Protein AF-X0WXV2-F1 (afdb_monomer)

InterPro domains:
  IPR000994 Peptidase M24 [PF00557] (10-212)
  IPR001131 Peptidase M24B, X-Pro dipeptidase/aminopeptidase P, conserved site [PS00491] (159-171)
  IPR001714 Peptidase M24, methionine aminopeptidase [PR00599] (82-98)
  IPR001714 Peptidase M24, methionine amin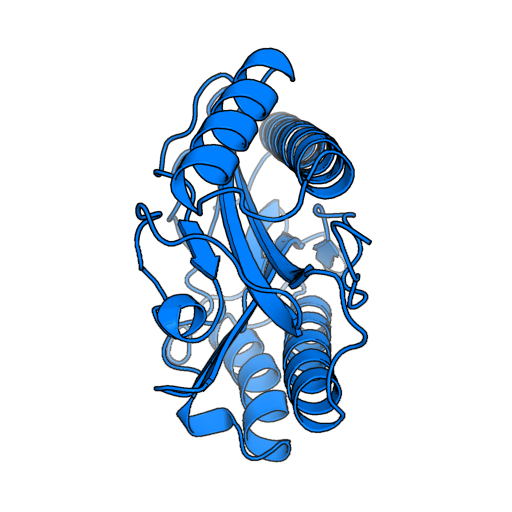opeptidase [PR00599] (181-193)
  IPR036005 Creatinase/aminopeptidase-like [G3DSA:3.90.230.10] (1-229)
  IPR036005 Creatinase/aminopeptidase-like [SSF55920] (1-229)
  IPR050659 Peptidase M24B family [PTHR46112] (1-226)

Organism: NCBI:txid412755

Structure (mmCIF, N/CA/C/O backbone):
data_AF-X0WXV2-F1
#
_entry.id   AF-X0WXV2-F1
#
loop_
_atom_site.group_PDB
_atom_site.id
_atom_site.type_symbol
_atom_site.label_atom_id
_atom_site.label_alt_id
_atom_site.label_comp_id
_atom_site.label_asym_id
_atom_site.label_entity_id
_atom_site.label_seq_id
_atom_site.pdbx_PDB_ins_code
_atom_site.Cartn_x
_atom_site.Cartn_y
_atom_site.Cartn_z
_atom_site.occupancy
_atom_site.B_iso_or_equiv
_atom_site.auth_seq_id
_atom_site.auth_comp_id
_atom_site.auth_asym_id
_atom_site.auth_atom_id
_atom_site.pdbx_PDB_model_num
ATOM 1 N N . MET A 1 1 ? 12.188 6.058 -14.427 1.00 89.88 1 MET A N 1
ATOM 2 C CA . MET A 1 1 ? 11.635 4.755 -14.875 1.00 89.88 1 MET A CA 1
ATOM 3 C C . MET A 1 1 ? 12.539 3.568 -14.561 1.00 89.88 1 MET A C 1
ATOM 5 O O . MET A 1 1 ? 12.171 2.862 -13.636 1.00 89.88 1 MET A O 1
ATOM 9 N N . ARG A 1 2 ? 13.668 3.327 -15.260 1.00 97.25 2 ARG A N 1
ATOM 10 C CA . ARG A 1 2 ? 14.601 2.212 -14.958 1.00 97.25 2 ARG A CA 1
ATOM 11 C C . ARG A 1 2 ? 15.683 2.664 -13.980 1.00 97.25 2 ARG A C 1
ATOM 13 O O . ARG A 1 2 ? 16.448 3.556 -14.334 1.00 97.25 2 ARG A O 1
ATOM 20 N N . LYS A 1 3 ? 15.700 2.073 -12.789 1.00 98.12 3 LYS A N 1
ATOM 21 C CA . LYS A 1 3 ? 16.563 2.441 -11.669 1.00 98.12 3 LYS A CA 1
ATOM 22 C C . LYS A 1 3 ? 17.864 1.647 -11.719 1.00 98.12 3 LYS A C 1
ATOM 24 O O . LYS A 1 3 ? 17.851 0.443 -11.978 1.00 98.12 3 LYS A O 1
ATOM 29 N N . ASP A 1 4 ? 18.979 2.315 -11.461 1.00 98.38 4 ASP A N 1
ATOM 30 C CA . ASP A 1 4 ? 20.270 1.677 -11.248 1.00 98.38 4 ASP A CA 1
ATOM 31 C C . ASP A 1 4 ? 20.400 1.084 -9.832 1.00 98.38 4 ASP A C 1
ATOM 33 O O . ASP A 1 4 ? 19.524 1.214 -8.974 1.00 98.38 4 ASP A O 1
ATOM 37 N N . ALA A 1 5 ? 21.514 0.395 -9.570 1.00 98.31 5 ALA A N 1
ATOM 38 C CA . ALA A 1 5 ? 21.732 -0.288 -8.296 1.00 98.31 5 ALA A CA 1
ATOM 39 C C . ALA A 1 5 ? 21.761 0.657 -7.076 1.00 98.31 5 ALA A C 1
ATOM 41 O O . ALA A 1 5 ? 21.376 0.250 -5.980 1.00 98.31 5 ALA A O 1
ATOM 42 N N . SER A 1 6 ? 22.220 1.900 -7.244 1.00 98.44 6 SER A N 1
ATOM 43 C CA . SER A 1 6 ? 22.281 2.900 -6.173 1.00 98.44 6 SER A CA 1
ATOM 44 C C . SER A 1 6 ? 20.910 3.515 -5.879 1.00 98.44 6 SER A C 1
ATOM 46 O O . SER A 1 6 ? 20.563 3.729 -4.712 1.00 98.44 6 SER A O 1
ATOM 48 N N . GLU A 1 7 ? 20.100 3.713 -6.920 1.00 98.69 7 GLU A N 1
ATOM 49 C CA . GLU A 1 7 ? 18.702 4.133 -6.812 1.00 98.69 7 GLU A CA 1
ATOM 50 C C . GLU A 1 7 ? 17.879 3.050 -6.098 1.00 98.69 7 GLU A C 1
ATOM 52 O O . GLU A 1 7 ? 17.215 3.326 -5.098 1.00 98.69 7 GLU A O 1
ATOM 57 N N . ILE A 1 8 ? 18.010 1.786 -6.525 1.00 98.75 8 ILE A N 1
ATOM 58 C CA . ILE A 1 8 ? 17.345 0.630 -5.897 1.00 98.75 8 ILE A CA 1
ATOM 59 C C . ILE A 1 8 ? 17.756 0.482 -4.427 1.00 98.75 8 ILE A C 1
ATOM 61 O O . ILE A 1 8 ? 16.910 0.210 -3.576 1.00 98.75 8 ILE A O 1
ATOM 65 N N . ALA A 1 9 ? 19.036 0.676 -4.094 1.00 98.75 9 ALA A N 1
ATOM 66 C CA . ALA A 1 9 ? 19.490 0.634 -2.704 1.00 98.75 9 ALA A CA 1
ATOM 67 C C . ALA A 1 9 ? 18.827 1.722 -1.839 1.00 98.75 9 ALA A C 1
ATOM 69 O O . ALA A 1 9 ? 18.500 1.472 -0.679 1.00 98.75 9 ALA A O 1
ATOM 70 N N . SER A 1 10 ? 18.595 2.910 -2.401 1.00 98.75 10 SER A N 1
ATOM 71 C CA . SER A 1 10 ? 17.914 4.004 -1.701 1.00 98.75 10 SER A CA 1
ATOM 72 C C . SER A 1 10 ? 16.423 3.717 -1.506 1.00 98.75 10 SER A C 1
ATOM 74 O O . SER A 1 10 ? 15.917 3.907 -0.403 1.00 98.75 10 SER A O 1
ATOM 76 N N . LEU A 1 11 ? 15.752 3.162 -2.522 1.00 98.75 11 LEU A N 1
ATOM 77 C CA . LEU A 1 11 ? 14.357 2.707 -2.440 1.00 98.75 11 LEU A CA 1
ATOM 78 C C . LEU A 1 11 ? 14.164 1.625 -1.369 1.00 98.75 11 LEU A C 1
ATOM 80 O O . LEU A 1 11 ? 13.286 1.742 -0.520 1.00 98.75 11 LEU A O 1
ATOM 84 N N . ARG A 1 12 ? 15.036 0.608 -1.332 1.00 98.81 12 ARG A N 1
ATOM 85 C CA . ARG A 1 12 ? 15.010 -0.423 -0.277 1.00 98.81 12 ARG A CA 1
ATOM 86 C C . ARG A 1 12 ? 15.175 0.176 1.108 1.00 98.81 12 ARG A C 1
ATOM 88 O O . ARG A 1 12 ? 14.456 -0.194 2.028 1.00 98.81 12 ARG A O 1
ATOM 95 N N . ARG A 1 13 ? 16.103 1.123 1.253 1.00 98.81 13 ARG A N 1
ATOM 96 C CA . ARG A 1 13 ? 16.311 1.795 2.533 1.00 98.81 13 ARG A CA 1
ATOM 97 C C . ARG A 1 13 ? 15.094 2.632 2.937 1.00 98.81 13 ARG A C 1
ATOM 99 O O . ARG A 1 13 ? 14.780 2.666 4.122 1.00 98.81 13 ARG A O 1
ATOM 106 N N . ALA A 1 14 ? 14.409 3.276 1.989 1.00 98.81 14 ALA A N 1
ATOM 107 C CA . ALA A 1 14 ? 13.154 3.979 2.255 1.00 98.81 14 ALA A CA 1
ATOM 108 C C . ALA A 1 14 ? 12.066 3.012 2.751 1.00 98.81 14 ALA A C 1
ATOM 110 O O . ALA A 1 14 ? 11.478 3.267 3.800 1.00 98.81 14 ALA A O 1
ATOM 111 N N . VAL A 1 15 ? 11.898 1.861 2.090 1.00 98.88 15 VAL A N 1
ATOM 112 C CA . VAL A 1 15 ? 10.978 0.797 2.529 1.00 98.88 15 VAL A CA 1
ATOM 113 C C . VAL A 1 15 ? 11.312 0.325 3.946 1.00 98.88 15 VAL A C 1
ATOM 115 O O . VAL A 1 15 ? 10.436 0.310 4.802 1.00 98.88 15 VAL A O 1
ATOM 118 N N . GLU A 1 16 ? 12.574 0.014 4.251 1.00 98.88 16 GLU A N 1
ATOM 119 C CA . GLU A 1 16 ? 12.980 -0.417 5.600 1.00 98.88 16 GLU A CA 1
ATOM 120 C C . GLU A 1 16 ? 12.618 0.607 6.689 1.00 98.88 16 GLU A C 1
ATOM 122 O O . GLU A 1 16 ? 12.179 0.234 7.778 1.00 98.88 16 GLU A O 1
ATOM 127 N N . VAL A 1 17 ? 12.822 1.903 6.416 1.00 98.81 17 VAL A N 1
ATOM 128 C CA . VAL A 1 17 ? 12.448 2.987 7.340 1.00 98.81 17 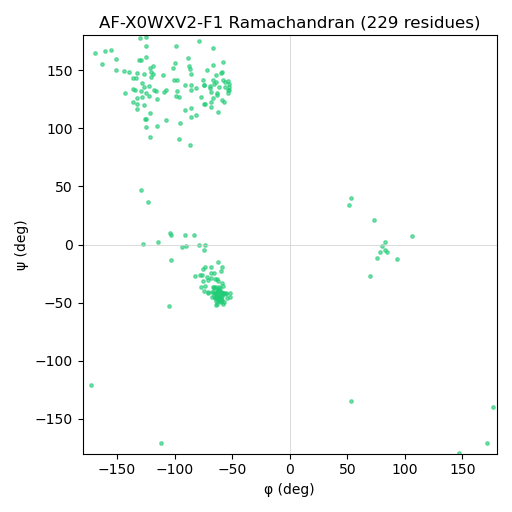VAL A CA 1
ATOM 129 C C . VAL A 1 17 ? 10.934 3.040 7.512 1.00 98.81 17 VAL A C 1
ATOM 131 O O . VAL A 1 17 ? 10.450 3.141 8.641 1.00 98.81 17 VAL A O 1
ATOM 134 N N . ALA A 1 18 ? 10.195 2.960 6.407 1.00 98.81 18 ALA A N 1
ATOM 135 C CA . ALA A 1 18 ? 8.744 3.004 6.407 1.00 98.81 18 ALA A CA 1
ATOM 136 C C . ALA A 1 18 ? 8.135 1.844 7.210 1.00 98.81 18 ALA A C 1
ATOM 138 O O . ALA A 1 18 ? 7.272 2.059 8.061 1.00 98.81 18 ALA A O 1
ATOM 139 N N . GLU A 1 19 ? 8.636 0.627 7.012 1.00 98.88 19 GLU A N 1
ATOM 140 C CA . GLU A 1 19 ? 8.161 -0.572 7.706 1.00 98.88 19 GLU A CA 1
ATOM 141 C C . GLU A 1 19 ? 8.487 -0.558 9.198 1.00 98.88 19 GLU A C 1
ATOM 143 O O . GLU A 1 19 ? 7.636 -0.916 10.013 1.00 98.88 19 GLU A O 1
ATOM 148 N N . ALA A 1 20 ? 9.690 -0.108 9.568 1.00 98.81 20 ALA A N 1
ATOM 149 C CA . ALA A 1 20 ? 10.076 0.026 10.969 1.00 98.81 20 ALA A CA 1
ATOM 150 C C . ALA A 1 20 ? 9.196 1.051 11.703 1.00 98.81 20 ALA A C 1
ATOM 152 O O . ALA A 1 20 ? 8.719 0.774 12.804 1.00 98.81 20 ALA A O 1
ATOM 153 N N . ALA A 1 21 ? 8.938 2.204 11.077 1.00 98.75 21 ALA A N 1
ATOM 154 C CA . ALA A 1 21 ? 8.071 3.233 11.641 1.00 98.75 21 ALA A CA 1
ATOM 155 C C . ALA A 1 21 ? 6.617 2.755 11.763 1.00 98.75 21 ALA A C 1
ATOM 157 O O . ALA A 1 21 ? 5.974 2.997 12.785 1.00 98.75 21 ALA A O 1
ATOM 158 N N . LEU A 1 22 ? 6.104 2.042 10.755 1.00 98.81 22 LEU A N 1
ATOM 159 C CA . LEU A 1 22 ? 4.769 1.458 10.815 1.00 98.81 22 LEU A CA 1
ATOM 160 C C . LEU A 1 22 ? 4.655 0.452 11.961 1.00 98.81 22 LEU A C 1
ATOM 162 O O . LEU A 1 22 ? 3.704 0.543 12.733 1.00 98.81 22 LEU A O 1
ATOM 166 N N . GLU A 1 23 ? 5.615 -0.470 12.100 1.00 98.62 23 GLU A N 1
ATOM 167 C CA . GLU A 1 23 ? 5.609 -1.477 13.169 1.00 98.62 23 GLU A CA 1
ATOM 168 C C . GLU A 1 23 ? 5.643 -0.840 14.563 1.00 98.62 23 GLU A C 1
ATOM 170 O O . GLU A 1 23 ? 4.892 -1.266 15.445 1.00 98.62 23 GLU A O 1
ATOM 175 N N . GLU A 1 24 ? 6.481 0.185 14.757 1.00 98.19 24 GLU A N 1
ATOM 176 C CA . GLU A 1 24 ? 6.559 0.948 16.006 1.00 98.19 24 GLU A CA 1
ATOM 177 C C . GLU A 1 24 ? 5.201 1.567 16.353 1.00 98.19 24 GLU A C 1
ATOM 179 O O . GLU A 1 24 ? 4.684 1.359 17.454 1.00 98.19 24 GLU A O 1
ATOM 184 N N . VAL A 1 25 ? 4.595 2.276 15.396 1.00 97.94 25 VAL A N 1
ATOM 185 C CA . VAL A 1 25 ? 3.320 2.968 15.602 1.00 97.94 25 VAL A CA 1
ATOM 186 C C . VAL A 1 25 ? 2.205 1.978 15.899 1.00 97.94 25 VAL A C 1
ATOM 188 O O . VAL A 1 25 ? 1.522 2.134 16.907 1.00 97.94 25 VAL A O 1
ATOM 191 N N . VAL A 1 26 ? 2.022 0.942 15.072 1.00 97.31 26 VAL A N 1
ATOM 192 C CA . VAL A 1 26 ? 0.895 0.008 15.235 1.00 97.31 26 VAL A CA 1
ATOM 193 C C . VAL A 1 26 ? 1.017 -0.856 16.488 1.00 97.31 26 VAL A C 1
ATOM 195 O O . VAL A 1 26 ? -0.001 -1.230 17.071 1.00 97.31 26 VAL A O 1
ATOM 198 N N . SER A 1 27 ? 2.244 -1.138 16.936 1.00 96.25 27 SER A N 1
ATOM 199 C CA . SER A 1 27 ? 2.501 -1.835 18.203 1.00 96.25 27 SER A CA 1
ATOM 200 C C . SER A 1 27 ? 2.305 -0.942 19.428 1.00 96.25 27 SER A C 1
ATOM 202 O O . SER A 1 27 ? 2.012 -1.450 20.508 1.00 96.25 27 SER A O 1
ATOM 204 N N . GLY A 1 28 ? 2.460 0.376 19.273 1.00 93.94 28 GLY A N 1
ATOM 205 C CA . GLY A 1 28 ? 2.263 1.373 20.325 1.00 93.94 28 GLY A CA 1
ATOM 206 C C . GLY A 1 28 ? 0.840 1.934 20.425 1.00 93.94 28 GLY A C 1
ATOM 207 O O . GLY A 1 28 ? 0.584 2.771 21.294 1.00 93.94 28 GLY A O 1
ATOM 208 N N . LEU A 1 29 ? -0.087 1.510 19.556 1.00 94.12 29 LEU A N 1
ATOM 209 C CA . LEU A 1 29 ? -1.458 2.021 19.561 1.00 94.12 29 LEU A CA 1
ATOM 210 C C . LEU A 1 29 ? -2.167 1.713 20.878 1.00 94.12 29 LEU A C 1
ATOM 212 O O . LEU A 1 29 ? -2.151 0.592 21.382 1.00 94.12 29 LEU A O 1
ATOM 216 N N . THR A 1 30 ? -2.856 2.725 21.394 1.00 88.00 30 THR A N 1
ATOM 217 C CA . THR A 1 30 ? -3.690 2.622 22.593 1.00 88.00 30 THR A CA 1
ATOM 218 C C . THR A 1 30 ? -5.130 3.010 22.261 1.00 88.00 30 THR A C 1
ATOM 220 O O . THR A 1 30 ? -5.351 3.809 21.346 1.00 88.00 30 THR A O 1
ATOM 223 N N . PRO A 1 31 ? -6.134 2.472 22.973 1.00 84.50 31 PRO A N 1
ATOM 224 C CA . PRO A 1 31 ? -7.525 2.842 22.742 1.00 84.50 31 PRO A CA 1
ATOM 225 C C . PRO A 1 31 ? -7.770 4.351 22.864 1.00 84.50 31 PRO A C 1
ATOM 227 O O . PRO A 1 31 ? -7.250 5.020 23.759 1.00 84.50 31 PRO A O 1
ATOM 230 N N . GLY A 1 32 ? -8.608 4.890 21.977 1.00 83.62 32 GLY A N 1
ATOM 231 C CA . GLY A 1 32 ? -9.032 6.289 22.012 1.00 83.62 32 GLY A CA 1
ATOM 232 C C . GLY A 1 32 ? -8.069 7.293 21.374 1.00 83.62 32 GLY A C 1
ATOM 233 O O . GLY A 1 32 ? -8.389 8.485 21.392 1.00 83.62 32 GLY A O 1
ATOM 234 N N . VAL A 1 33 ? -6.945 6.858 20.789 1.00 94.06 33 VAL A N 1
ATOM 235 C CA . VAL A 1 33 ? -6.108 7.718 19.930 1.00 94.06 33 VAL A CA 1
ATOM 236 C C . VAL A 1 33 ? -6.907 8.253 18.741 1.00 94.06 33 VAL A C 1
ATOM 238 O O . VAL A 1 33 ? -7.846 7.614 18.256 1.00 94.06 33 VAL A O 1
ATOM 241 N N . THR A 1 34 ? -6.559 9.454 18.287 1.00 97.69 34 THR A N 1
ATOM 242 C CA . THR A 1 34 ? -7.147 10.037 17.078 1.00 97.69 34 THR A CA 1
ATOM 243 C C . THR A 1 34 ? -6.367 9.643 15.826 1.00 97.69 34 THR A C 1
ATOM 245 O O . THR A 1 34 ? -5.187 9.297 15.897 1.00 97.69 34 THR A O 1
ATOM 248 N N . GLU A 1 35 ? -6.999 9.754 14.656 1.00 98.31 35 GLU A N 1
ATOM 249 C CA . GLU A 1 35 ? -6.307 9.640 13.360 1.00 98.31 35 GLU A CA 1
ATOM 250 C C . GLU A 1 35 ? -5.080 10.573 13.291 1.00 98.31 35 GLU A C 1
ATOM 252 O O . GLU A 1 35 ? -4.005 10.173 12.841 1.00 98.31 35 GLU A O 1
ATOM 257 N N . ARG A 1 36 ? -5.215 11.809 13.793 1.00 98.31 36 ARG A N 1
ATOM 258 C CA . ARG A 1 36 ? -4.136 12.805 13.852 1.00 98.31 36 ARG A CA 1
ATOM 259 C C . ARG A 1 36 ? -2.998 12.419 14.793 1.00 98.31 36 ARG A C 1
ATOM 261 O O . ARG A 1 36 ? -1.842 12.696 14.465 1.00 98.31 36 ARG A O 1
ATOM 268 N N . ASP A 1 37 ? -3.293 11.787 15.927 1.00 97.88 37 ASP A N 1
ATOM 269 C CA . ASP A 1 37 ? -2.254 11.303 16.843 1.00 97.88 37 ASP A CA 1
ATOM 270 C C . ASP A 1 37 ? -1.372 10.262 16.147 1.00 97.88 37 ASP A C 1
ATOM 272 O O . ASP A 1 37 ? -0.149 10.385 16.170 1.00 97.88 37 ASP A O 1
ATOM 276 N N . ILE A 1 38 ? -1.982 9.292 15.459 1.00 98.19 38 ILE A N 1
ATOM 277 C CA . ILE A 1 38 ? -1.260 8.260 14.698 1.00 98.19 38 ILE A CA 1
ATOM 278 C C . ILE A 1 38 ? -0.457 8.891 13.562 1.00 98.19 38 ILE A C 1
ATOM 280 O O . ILE A 1 38 ? 0.722 8.586 13.409 1.00 98.19 38 ILE A O 1
ATOM 284 N N . CYS A 1 39 ? -1.057 9.810 12.800 1.00 98.38 39 CYS A N 1
ATOM 285 C CA . CYS A 1 39 ? -0.361 10.539 11.738 1.00 98.38 39 CYS A CA 1
ATOM 286 C C . CYS A 1 39 ? 0.892 11.259 12.273 1.00 98.38 39 CYS A C 1
ATOM 288 O O . CYS A 1 39 ? 1.955 11.234 11.648 1.00 98.38 39 CYS A O 1
ATOM 290 N N . SER A 1 40 ? 0.786 11.879 13.452 1.00 98.06 40 SER A N 1
ATOM 291 C CA . SER A 1 40 ? 1.891 12.608 14.089 1.00 98.06 40 SER A CA 1
ATOM 292 C C . SER A 1 40 ? 2.979 11.667 14.613 1.00 98.06 40 SER A C 1
ATOM 294 O O . SER A 1 40 ? 4.170 11.947 14.453 1.00 98.06 40 SER A O 1
ATOM 296 N N . GLN A 1 41 ? 2.582 10.540 15.211 1.00 98.19 41 GLN A N 1
ATOM 297 C CA . GLN A 1 41 ? 3.502 9.499 15.670 1.00 98.19 41 GLN A CA 1
ATOM 298 C C . GLN A 1 41 ? 4.256 8.878 14.494 1.00 98.19 41 GLN A C 1
ATOM 300 O O . GLN A 1 41 ? 5.479 8.811 14.537 1.00 98.19 41 GLN A O 1
ATOM 305 N N . LEU A 1 42 ? 3.555 8.533 13.412 1.00 98.69 42 LEU A N 1
ATOM 306 C CA . LEU A 1 42 ? 4.151 7.969 12.204 1.00 98.69 42 LEU A CA 1
ATOM 307 C C . LEU A 1 42 ? 5.128 8.937 11.551 1.00 98.69 42 LEU A C 1
ATOM 309 O O . LEU A 1 42 ? 6.270 8.571 11.304 1.00 98.69 42 LEU A O 1
ATOM 313 N N . THR A 1 43 ? 4.735 10.198 11.367 1.00 98.62 43 THR A N 1
ATOM 314 C CA . THR A 1 43 ? 5.642 11.233 10.846 1.00 98.62 43 THR A CA 1
ATOM 315 C C . THR A 1 43 ? 6.914 11.339 11.693 1.00 98.62 43 THR A C 1
ATOM 317 O O . THR A 1 43 ? 8.017 11.423 11.156 1.00 98.62 43 THR A O 1
ATOM 320 N N . SER A 1 44 ? 6.778 11.299 13.021 1.00 98.38 44 SER A N 1
ATOM 321 C CA . SER A 1 44 ? 7.925 11.375 13.932 1.00 98.38 44 SER A CA 1
ATOM 322 C C . SER A 1 44 ? 8.814 10.134 13.835 1.00 98.38 44 SER A C 1
ATOM 324 O O . SER A 1 44 ? 10.032 10.272 13.731 1.00 98.38 44 SER A O 1
ATOM 326 N N . ALA A 1 45 ? 8.220 8.939 13.818 1.00 98.62 45 ALA A N 1
ATOM 327 C CA . ALA A 1 45 ? 8.933 7.671 13.704 1.00 98.62 45 ALA A CA 1
ATOM 328 C C . ALA A 1 45 ? 9.704 7.568 12.378 1.00 98.62 45 ALA A C 1
ATOM 330 O O . ALA A 1 45 ? 10.865 7.168 12.378 1.00 98.62 45 ALA A O 1
ATOM 331 N N . LEU A 1 46 ? 9.123 8.025 11.262 1.00 98.75 46 LEU A N 1
ATOM 332 C CA . LEU A 1 46 ? 9.802 8.064 9.961 1.00 98.75 46 LEU A CA 1
ATOM 333 C C . LEU A 1 46 ? 11.053 8.947 10.000 1.00 98.75 46 LEU A C 1
ATOM 335 O O . LEU A 1 46 ? 12.132 8.519 9.588 1.00 98.75 46 LEU A O 1
ATOM 339 N N . LEU A 1 47 ? 10.931 10.167 10.533 1.00 98.56 47 LEU A N 1
ATOM 340 C CA . LEU A 1 47 ? 12.049 11.111 10.615 1.00 98.56 47 LEU A CA 1
ATOM 341 C C . LEU A 1 47 ? 13.149 10.622 11.568 1.00 98.56 47 LEU A C 1
ATOM 343 O O . LEU A 1 47 ? 14.337 10.736 11.264 1.00 98.56 47 LEU A O 1
ATOM 347 N N . LEU A 1 48 ? 12.772 10.046 12.712 1.00 98.19 48 LEU A N 1
ATOM 348 C CA . LEU A 1 48 ? 13.721 9.485 13.677 1.00 98.19 48 LEU A CA 1
ATOM 349 C C . LEU A 1 48 ? 14.375 8.187 13.172 1.00 98.19 48 LEU A C 1
ATOM 351 O O . LEU A 1 48 ? 15.535 7.928 13.492 1.00 98.19 48 LEU A O 1
ATOM 355 N N . GLY A 1 49 ? 13.667 7.402 12.355 1.00 97.50 49 GLY A N 1
ATOM 356 C CA . GLY A 1 49 ? 14.134 6.145 11.760 1.00 97.50 49 GLY A CA 1
ATOM 357 C C . GLY A 1 49 ? 15.130 6.310 10.606 1.00 97.50 49 GLY A C 1
ATOM 358 O O . GLY A 1 49 ? 15.687 5.322 10.121 1.00 97.50 49 GLY A O 1
ATOM 359 N N . GLY A 1 50 ? 15.397 7.550 10.184 1.00 97.25 50 GLY A N 1
ATOM 360 C CA . GLY A 1 50 ? 16.340 7.880 9.112 1.00 97.25 50 GLY A CA 1
ATOM 361 C C . GLY A 1 50 ? 15.691 8.317 7.799 1.00 97.25 50 GLY A C 1
ATOM 362 O O . GLY A 1 50 ? 16.408 8.510 6.817 1.00 97.25 50 GLY A O 1
ATOM 363 N N . GLY A 1 51 ? 14.369 8.499 7.776 1.00 97.56 51 GLY A N 1
ATOM 364 C CA . GLY A 1 51 ? 13.666 9.174 6.692 1.00 97.56 51 GLY A CA 1
ATOM 365 C C . GLY A 1 51 ? 14.028 10.657 6.674 1.00 97.56 51 GLY A C 1
ATOM 366 O O . GLY A 1 51 ? 14.019 11.337 7.697 1.00 97.56 51 GLY A 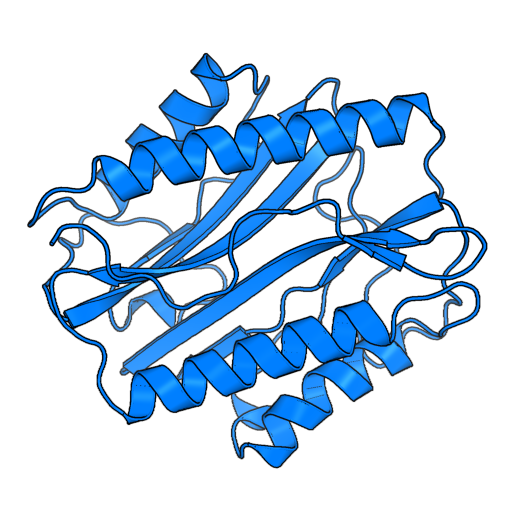O 1
ATOM 367 N N . GLN A 1 52 ? 14.377 11.178 5.505 1.00 97.88 52 GLN A N 1
ATOM 368 C CA . GLN A 1 52 ? 14.803 12.568 5.333 1.00 97.88 52 GLN A CA 1
ATOM 369 C C . GLN A 1 52 ? 13.618 13.531 5.224 1.00 97.88 52 GLN A C 1
ATOM 371 O O . GLN A 1 52 ? 13.748 14.713 5.543 1.00 97.88 52 GLN A O 1
ATOM 376 N N . SER A 1 53 ? 12.472 13.039 4.751 1.00 96.75 53 SER A N 1
ATOM 377 C CA . SER A 1 53 ? 11.230 13.801 4.640 1.00 96.75 53 SER A CA 1
ATOM 378 C C . SER A 1 53 ? 10.013 12.881 4.519 1.00 96.75 53 SER A C 1
ATOM 380 O O . SER A 1 53 ? 10.141 11.684 4.256 1.00 96.75 53 SER A O 1
ATOM 382 N N . VAL A 1 54 ? 8.834 13.479 4.694 1.00 97.12 54 VAL A N 1
ATOM 383 C CA . VAL A 1 54 ? 7.514 12.875 4.479 1.00 97.12 54 VAL A CA 1
ATOM 384 C C . VAL A 1 54 ? 6.811 13.752 3.431 1.00 97.12 54 VAL A C 1
ATOM 386 O O . VAL A 1 54 ? 6.298 14.816 3.782 1.00 97.12 54 VAL A O 1
ATOM 389 N N . PRO A 1 55 ? 6.914 13.421 2.128 1.00 94.38 55 PRO A N 1
ATOM 390 C CA . PRO A 1 55 ? 6.540 14.330 1.037 1.00 94.38 55 PRO A CA 1
ATOM 391 C C . PRO A 1 55 ? 5.023 14.487 0.872 1.00 94.38 55 PRO A C 1
ATOM 393 O O . PRO A 1 55 ? 4.569 15.473 0.291 1.00 94.38 55 PRO A O 1
ATOM 396 N N . ILE A 1 56 ? 4.248 13.541 1.401 1.00 93.62 56 ILE A N 1
ATOM 397 C CA . ILE A 1 56 ? 2.787 13.556 1.428 1.00 93.62 56 ILE A CA 1
ATOM 398 C C . ILE A 1 56 ? 2.352 13.352 2.877 1.00 93.62 56 ILE A C 1
ATOM 400 O O . ILE A 1 56 ? 2.912 12.516 3.579 1.00 93.62 56 ILE A O 1
ATOM 404 N N . GLU A 1 57 ? 1.374 14.137 3.334 1.00 95.31 57 GLU A N 1
ATOM 405 C CA . GLU A 1 57 ? 0.771 13.964 4.660 1.00 95.31 57 GLU A CA 1
ATOM 406 C C . GLU A 1 57 ? 0.210 12.536 4.786 1.00 95.31 57 GLU A C 1
ATOM 408 O O . GLU A 1 57 ? -0.634 12.177 3.961 1.00 95.31 57 GLU A O 1
ATOM 413 N N . PRO A 1 58 ? 0.635 11.738 5.787 1.00 98.31 58 PRO A N 1
ATOM 414 C CA . PRO A 1 58 ? 0.132 10.384 5.960 1.00 98.31 58 PRO A CA 1
ATOM 415 C C . PRO A 1 58 ? -1.394 10.339 6.028 1.00 98.31 58 PRO A C 1
ATOM 417 O O . PRO A 1 58 ? -2.040 11.055 6.802 1.00 98.31 58 PRO A O 1
ATOM 420 N N . ILE A 1 59 ? -1.978 9.454 5.234 1.00 98.62 59 ILE A N 1
ATOM 421 C CA . ILE A 1 59 ? -3.397 9.158 5.275 1.00 98.62 59 ILE A CA 1
ATOM 422 C C . ILE A 1 59 ? -3.610 8.178 6.421 1.00 98.62 59 ILE A C 1
ATOM 424 O O . ILE A 1 59 ? -3.210 7.021 6.358 1.00 98.62 59 ILE A O 1
ATOM 428 N N . VAL A 1 60 ? -4.273 8.643 7.476 1.00 98.62 60 VAL A N 1
ATOM 429 C CA . VAL A 1 60 ? -4.750 7.792 8.567 1.00 98.62 60 VAL A CA 1
ATOM 430 C C . VAL A 1 60 ? -6.254 7.949 8.661 1.00 98.62 60 VAL A C 1
ATOM 432 O O . VAL A 1 60 ? -6.748 9.028 8.990 1.00 98.62 60 VAL A O 1
ATOM 435 N N . LEU A 1 61 ? -6.990 6.885 8.352 1.00 98.50 61 LEU A N 1
ATOM 436 C CA . LEU A 1 61 ? -8.447 6.918 8.287 1.00 98.50 61 LEU A CA 1
ATOM 437 C C . LEU A 1 61 ? -9.047 5.708 8.993 1.00 98.50 61 LEU A C 1
ATOM 439 O O . LEU A 1 61 ? -8.640 4.569 8.774 1.00 98.50 61 LEU A O 1
ATOM 443 N N . SER A 1 62 ? -10.050 5.973 9.821 1.00 97.56 62 SER A N 1
ATOM 444 C CA . SER A 1 62 ? -10.671 4.984 10.697 1.00 97.56 62 SER A CA 1
ATOM 445 C C . SER A 1 62 ? -12.161 4.799 10.429 1.00 97.56 62 SER A C 1
ATOM 447 O O . SER A 1 62 ? -12.863 5.734 10.023 1.00 97.56 62 SER A O 1
ATOM 449 N N . GLY A 1 63 ? -12.655 3.580 10.655 1.00 96.19 63 GLY A N 1
ATOM 450 C CA . GLY A 1 63 ? -14.065 3.237 10.487 1.00 96.19 63 GLY A CA 1
ATOM 451 C C . GLY A 1 63 ? -14.576 3.623 9.091 1.00 96.19 63 GLY A C 1
ATOM 452 O O . GLY A 1 63 ? -13.856 3.432 8.106 1.00 96.19 63 GLY A O 1
ATOM 453 N N . PRO A 1 64 ? -15.761 4.249 8.967 1.00 97.00 64 PRO A N 1
ATOM 454 C CA . PRO A 1 64 ? -16.305 4.676 7.677 1.00 97.00 64 PRO A CA 1
ATOM 455 C C . PRO A 1 64 ? -15.425 5.666 6.901 1.00 97.00 64 PRO A C 1
ATOM 457 O O . PRO A 1 64 ? -15.544 5.749 5.680 1.00 97.00 64 PRO A O 1
ATOM 460 N N . ARG A 1 65 ? -14.530 6.418 7.568 1.00 97.94 65 ARG A N 1
ATOM 461 C CA . ARG A 1 65 ? -13.636 7.371 6.883 1.00 97.94 65 ARG A CA 1
ATOM 462 C C . ARG A 1 65 ? -12.603 6.669 6.013 1.00 97.94 65 ARG A C 1
ATOM 464 O O . ARG A 1 65 ? -12.157 7.271 5.044 1.00 97.94 65 ARG A O 1
ATOM 471 N N . SER A 1 66 ? -12.266 5.411 6.307 1.00 98.12 66 SER A N 1
ATOM 472 C CA . SER A 1 66 ? -11.359 4.614 5.467 1.00 98.12 66 SER A CA 1
ATOM 473 C C . SER A 1 66 ? -11.899 4.385 4.046 1.00 98.12 66 SER A C 1
ATOM 475 O O . SER A 1 66 ? -11.130 4.064 3.149 1.00 98.12 66 SER A O 1
ATOM 477 N N . ALA A 1 67 ? -13.193 4.637 3.794 1.00 97.81 67 ALA A N 1
ATOM 478 C CA . ALA A 1 67 ? -13.779 4.640 2.452 1.00 97.81 67 ALA A CA 1
ATOM 479 C C . ALA A 1 67 ? -13.404 5.877 1.603 1.00 97.81 67 ALA A C 1
ATOM 481 O O . ALA A 1 67 ? -13.861 5.990 0.471 1.00 97.81 67 ALA A O 1
ATOM 482 N N . LEU A 1 68 ? -12.620 6.827 2.129 1.00 96.75 68 LEU A N 1
ATOM 483 C CA . LEU A 1 68 ? -12.138 8.001 1.395 1.00 96.75 68 LEU A CA 1
ATOM 484 C C . LEU A 1 68 ? -10.730 7.714 0.841 1.00 96.75 68 LEU A C 1
ATOM 486 O O . LEU A 1 68 ? -9.776 7.804 1.612 1.00 96.75 68 LEU A O 1
ATOM 490 N N . PRO A 1 69 ? -10.549 7.442 -0.469 1.00 90.88 69 PRO A N 1
ATOM 491 C CA . PRO A 1 69 ? -9.250 7.013 -1.001 1.00 90.88 69 PRO A CA 1
ATOM 492 C C . PRO A 1 69 ? -8.117 8.016 -0.755 1.00 90.88 69 PRO A C 1
ATOM 494 O O . PRO A 1 69 ? -6.988 7.612 -0.527 1.00 90.88 69 PRO A O 1
ATOM 497 N N . HIS A 1 70 ? -8.447 9.315 -0.751 1.00 91.31 70 HIS A N 1
ATOM 498 C CA . HIS A 1 70 ? -7.518 10.432 -0.533 1.00 91.31 70 HIS A CA 1
ATOM 499 C C . HIS A 1 70 ? -7.958 11.308 0.655 1.00 91.31 70 HIS A C 1
ATOM 501 O O . HIS A 1 70 ? -7.914 12.542 0.600 1.00 91.31 70 HIS A O 1
ATOM 507 N N . GLY A 1 71 ? -8.511 10.686 1.701 1.00 94.06 71 GLY A N 1
ATOM 508 C CA . GLY A 1 71 ? -8.891 11.394 2.922 1.00 94.06 71 GLY A CA 1
ATOM 509 C C . GLY A 1 71 ? -7.678 11.949 3.678 1.00 94.06 71 GLY A C 1
ATOM 510 O O . GLY A 1 71 ? -6.535 11.624 3.387 1.00 94.06 71 GLY A O 1
ATOM 511 N N . ARG A 1 72 ? -7.935 12.792 4.680 1.00 96.38 72 ARG A N 1
ATOM 512 C CA . ARG A 1 72 ? -6.900 13.322 5.582 1.00 96.38 72 ARG A CA 1
ATOM 513 C C . ARG A 1 72 ? -7.170 12.907 7.017 1.00 96.38 72 ARG A C 1
ATOM 515 O O . ARG A 1 72 ? -8.339 12.855 7.425 1.00 96.38 72 ARG A O 1
ATOM 522 N N . ALA A 1 73 ? -6.097 12.692 7.772 1.00 97.25 73 ALA A N 1
ATOM 523 C CA . ALA A 1 73 ? -6.164 12.399 9.194 1.00 97.25 73 ALA A CA 1
ATOM 524 C C . ALA A 1 73 ? -6.875 13.531 9.960 1.00 97.25 73 ALA A C 1
ATOM 526 O O . ALA A 1 73 ? -6.519 14.712 9.868 1.00 97.25 73 ALA A O 1
ATOM 527 N N . GLY A 1 74 ? -7.927 13.175 10.696 1.00 95.62 74 GLY A N 1
ATOM 528 C CA . GLY A 1 74 ? -8.739 14.115 11.463 1.00 95.62 74 GLY A CA 1
ATOM 529 C C . GLY A 1 74 ? -8.613 13.962 12.978 1.00 95.62 74 GLY A C 1
ATOM 530 O O . GLY A 1 74 ? -7.807 13.208 13.507 1.00 95.62 74 GLY A O 1
ATOM 531 N N . GLU A 1 75 ? -9.490 14.668 13.687 1.00 97.25 75 GLU A N 1
ATOM 532 C CA . GLU A 1 75 ? -9.652 14.573 15.149 1.00 97.25 75 GLU A CA 1
ATOM 533 C C . GLU A 1 75 ? -10.558 13.401 15.569 1.00 97.25 75 GLU A C 1
ATOM 535 O O . GLU A 1 75 ? -10.976 13.299 16.724 1.00 97.25 75 GLU A O 1
ATOM 540 N N . ARG A 1 76 ? -10.935 12.529 14.624 1.00 95.81 76 ARG A N 1
ATOM 541 C CA . ARG A 1 76 ? -11.786 11.380 14.923 1.00 95.81 76 ARG A CA 1
ATOM 542 C C . ARG A 1 76 ? -11.010 10.415 15.814 1.00 95.81 76 ARG A C 1
ATOM 544 O O . ARG A 1 76 ? -9.918 9.989 15.447 1.00 95.81 76 ARG A O 1
ATOM 551 N N . ARG A 1 77 ? -11.596 10.067 16.960 1.00 96.56 77 ARG A N 1
ATOM 552 C CA . ARG A 1 77 ? -11.124 8.964 17.802 1.00 96.56 77 ARG A CA 1
ATOM 553 C C . ARG A 1 77 ? -11.506 7.641 17.163 1.00 96.56 77 ARG A C 1
ATOM 555 O O . ARG A 1 77 ? -12.628 7.506 16.680 1.00 96.56 77 ARG A O 1
ATOM 562 N N . ILE A 1 78 ? -10.572 6.704 17.176 1.00 94.56 7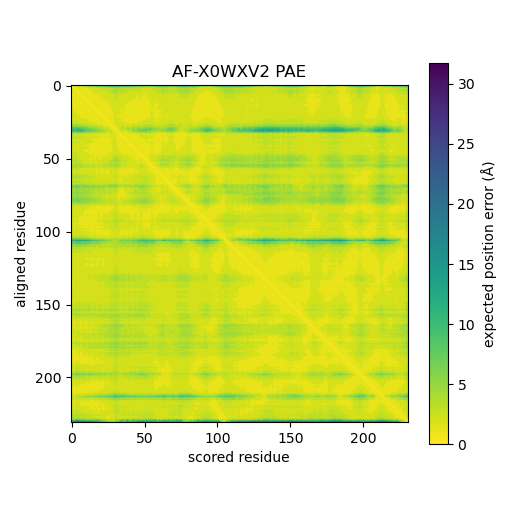8 ILE A N 1
ATOM 563 C CA . ILE A 1 78 ? -10.787 5.368 16.631 1.00 94.56 78 ILE A CA 1
ATOM 564 C C . ILE A 1 78 ? -11.528 4.527 17.665 1.00 94.56 78 ILE A C 1
ATOM 566 O O . ILE A 1 78 ? -11.179 4.552 18.849 1.00 94.56 78 ILE A O 1
ATOM 570 N N . GLU A 1 79 ? -12.550 3.807 17.219 1.00 92.25 79 GLU A N 1
ATOM 571 C CA . GLU A 1 79 ? -13.338 2.908 18.053 1.00 92.25 79 GLU A CA 1
ATOM 572 C C . GLU A 1 79 ? -12.877 1.456 17.864 1.00 92.25 79 GLU A C 1
ATOM 574 O O . GLU A 1 79 ? -12.276 1.081 16.855 1.00 92.25 79 GLU A O 1
ATOM 579 N N . GLU A 1 80 ? -13.140 0.620 18.864 1.00 92.44 80 GLU A N 1
ATOM 580 C CA . GLU A 1 80 ? -12.881 -0.814 18.760 1.00 92.44 80 GLU A CA 1
ATOM 581 C C . GLU A 1 80 ? -13.753 -1.465 17.673 1.00 92.44 80 GLU A C 1
ATOM 583 O O . GLU A 1 80 ? -14.903 -1.088 17.454 1.00 92.44 80 GLU A O 1
ATOM 588 N N . GLY A 1 81 ? -13.208 -2.478 17.004 1.00 90.94 81 GLY A N 1
ATOM 589 C CA . GLY A 1 81 ? -13.837 -3.191 15.893 1.00 90.94 81 GLY A CA 1
ATOM 590 C C . GLY A 1 81 ? -13.741 -2.469 14.549 1.00 90.94 81 GLY A C 1
ATOM 591 O O . GLY A 1 81 ? -14.195 -3.009 13.537 1.00 90.94 81 GLY A O 1
ATOM 592 N N . GLU A 1 82 ? -13.144 -1.278 14.506 1.00 94.31 82 GLU A N 1
ATOM 593 C CA . GLU A 1 82 ? -13.049 -0.490 13.285 1.00 94.31 82 GLU A CA 1
ATOM 594 C C . GLU A 1 82 ? -11.821 -0.814 12.439 1.00 94.31 82 GLU A C 1
ATOM 596 O O . GLU A 1 82 ? -10.765 -1.222 12.928 1.00 94.31 82 GLU A O 1
ATOM 601 N N . ILE A 1 83 ? -11.980 -0.566 11.138 1.00 97.31 83 ILE A N 1
ATOM 602 C CA . ILE A 1 83 ? -10.888 -0.523 10.172 1.00 97.31 83 ILE A CA 1
ATOM 603 C C . ILE A 1 83 ? -9.980 0.665 10.500 1.00 97.31 83 ILE A C 1
ATOM 605 O O . ILE A 1 83 ? -10.472 1.760 10.770 1.00 97.31 83 ILE A O 1
ATOM 609 N N . LEU A 1 84 ? -8.670 0.461 10.408 1.00 98.12 84 LEU A N 1
ATOM 610 C CA . LEU A 1 84 ? -7.650 1.504 10.420 1.00 98.12 84 LEU A CA 1
ATOM 611 C C . LEU A 1 84 ? -6.789 1.357 9.165 1.00 98.12 84 LEU A C 1
ATOM 613 O O . LEU A 1 84 ? -6.006 0.418 9.061 1.00 98.12 84 LEU A O 1
ATOM 617 N N . LEU A 1 85 ? -6.948 2.274 8.215 1.00 98.75 85 LEU A N 1
ATOM 618 C CA . LEU A 1 85 ? -6.141 2.351 7.001 1.00 98.75 85 LEU A CA 1
ATOM 619 C C . LEU A 1 85 ? -5.050 3.407 7.199 1.00 98.75 85 LEU A C 1
ATOM 621 O O . LEU A 1 85 ? -5.352 4.536 7.596 1.00 98.75 85 LEU A O 1
ATOM 625 N N . ILE A 1 86 ? -3.801 3.016 6.944 1.00 98.81 86 ILE A N 1
ATOM 626 C CA . ILE A 1 86 ? -2.612 3.864 7.036 1.00 98.81 86 ILE A CA 1
ATOM 627 C C . ILE A 1 86 ? -1.867 3.786 5.703 1.00 98.81 86 ILE A C 1
ATOM 629 O O . ILE A 1 86 ? -1.449 2.699 5.313 1.00 98.81 86 ILE A O 1
ATOM 633 N N . ASP A 1 87 ? -1.706 4.924 5.040 1.00 98.81 87 ASP A N 1
ATOM 634 C CA . ASP A 1 87 ? -0.956 5.120 3.795 1.00 98.81 87 ASP A CA 1
ATOM 635 C C . ASP A 1 87 ? 0.012 6.285 3.995 1.00 98.81 87 ASP A C 1
ATOM 637 O O . ASP A 1 87 ? -0.345 7.310 4.589 1.00 98.81 87 ASP A O 1
ATOM 641 N N . PHE A 1 88 ? 1.266 6.080 3.606 1.00 98.75 88 PHE A N 1
ATOM 642 C CA . PHE A 1 88 ? 2.330 7.025 3.868 1.00 98.75 88 PHE A CA 1
ATOM 643 C C . PHE A 1 88 ? 3.558 6.775 2.997 1.00 98.75 88 PHE A C 1
ATOM 645 O O . PHE A 1 88 ? 3.899 5.652 2.630 1.00 98.75 88 PHE A O 1
ATOM 652 N N . VAL A 1 89 ? 4.303 7.863 2.816 1.00 98.44 89 VAL A N 1
ATOM 653 C CA . VAL A 1 89 ? 5.549 7.902 2.057 1.00 98.44 89 VAL A CA 1
ATOM 654 C C . VAL A 1 89 ? 6.690 8.359 2.957 1.00 98.44 89 VAL A C 1
ATOM 656 O O . VAL A 1 89 ? 6.530 9.261 3.786 1.00 98.44 89 VAL A O 1
ATOM 659 N N . THR A 1 90 ? 7.883 7.806 2.750 1.00 98.44 90 THR A N 1
ATOM 660 C CA . THR A 1 90 ? 9.121 8.385 3.285 1.00 98.44 90 THR A CA 1
ATOM 661 C C . THR A 1 90 ? 10.189 8.500 2.220 1.00 98.44 90 THR A C 1
ATOM 663 O O . THR A 1 90 ? 10.135 7.826 1.196 1.00 98.44 90 THR A O 1
ATOM 666 N N . THR A 1 91 ? 11.160 9.375 2.463 1.00 98.56 91 THR A N 1
ATOM 667 C CA . THR A 1 91 ? 12.246 9.656 1.526 1.00 98.56 91 THR A CA 1
ATOM 668 C C . THR A 1 91 ? 13.588 9.248 2.109 1.00 98.56 91 THR A C 1
ATOM 670 O O . THR A 1 91 ? 13.935 9.672 3.212 1.00 98.56 91 THR A O 1
ATOM 673 N N . VAL A 1 92 ? 14.398 8.525 1.340 1.00 98.62 92 VAL A N 1
ATOM 674 C CA . VAL A 1 92 ? 15.811 8.275 1.644 1.00 98.62 92 VAL A CA 1
ATOM 675 C C . VAL A 1 92 ? 16.661 8.537 0.405 1.00 98.62 92 VAL A C 1
ATOM 677 O O . VAL A 1 92 ? 16.420 7.991 -0.664 1.00 98.62 92 VAL A O 1
ATOM 680 N N . ASN A 1 93 ? 17.677 9.387 0.550 1.00 98.00 93 ASN A N 1
ATOM 681 C CA . ASN A 1 93 ? 18.554 9.864 -0.526 1.00 98.00 93 ASN A CA 1
ATOM 682 C C . ASN A 1 93 ? 17.791 10.429 -1.737 1.00 98.00 93 ASN A C 1
ATOM 684 O O . ASN A 1 93 ? 18.233 10.286 -2.874 1.00 98.00 93 ASN A O 1
ATOM 688 N N . GLY A 1 94 ? 16.646 11.066 -1.486 1.00 97.62 94 GLY A N 1
ATOM 689 C CA . GLY A 1 94 ? 15.756 11.589 -2.524 1.00 97.62 94 GLY A CA 1
ATOM 690 C C . GLY A 1 94 ? 14.800 10.568 -3.147 1.00 97.62 94 GLY A C 1
ATOM 691 O O . GLY A 1 94 ? 13.955 10.987 -3.921 1.00 97.62 94 GLY A O 1
ATOM 692 N N . TYR A 1 95 ? 14.890 9.277 -2.805 1.00 98.56 95 TYR A N 1
ATOM 693 C CA . TYR A 1 95 ? 13.994 8.231 -3.309 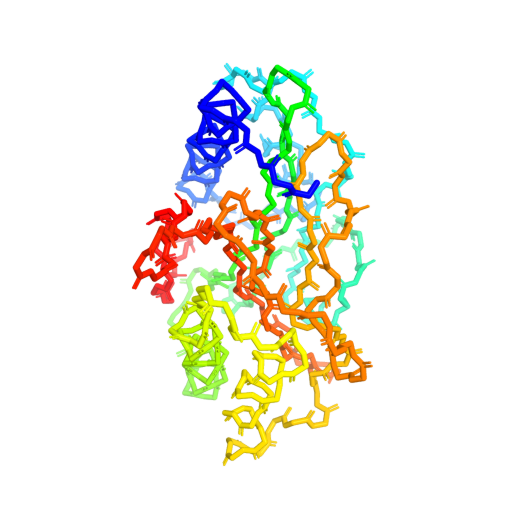1.00 98.56 95 TYR A CA 1
ATOM 694 C C . TYR A 1 95 ? 12.871 7.924 -2.326 1.00 98.56 95 TYR A C 1
ATOM 696 O O . TYR A 1 95 ? 13.101 7.889 -1.115 1.00 98.56 95 TYR A O 1
ATOM 704 N N . HIS A 1 96 ? 11.679 7.678 -2.856 1.00 98.56 96 HIS A N 1
ATOM 705 C CA . HIS A 1 96 ? 10.460 7.476 -2.082 1.00 98.56 96 HIS A CA 1
ATOM 706 C C . HIS A 1 96 ? 10.089 5.997 -1.938 1.00 98.56 96 HIS A C 1
ATOM 708 O O . HIS A 1 96 ? 10.232 5.244 -2.893 1.00 98.56 96 HIS A O 1
ATOM 714 N N . SER A 1 97 ? 9.585 5.594 -0.772 1.00 98.50 97 SER A N 1
ATOM 715 C CA . SER A 1 97 ? 8.763 4.379 -0.626 1.00 98.50 97 SER A CA 1
ATOM 716 C C . SER A 1 97 ? 7.292 4.761 -0.532 1.00 98.50 97 SER A C 1
ATOM 718 O O . SER A 1 97 ? 7.019 5.809 0.051 1.00 98.50 97 SER A O 1
ATOM 720 N N . ASP A 1 98 ? 6.368 3.905 -0.951 1.00 98.69 98 ASP A N 1
ATOM 721 C CA . ASP A 1 98 ? 4.930 4.139 -0.786 1.00 98.69 98 ASP A CA 1
ATOM 722 C C . ASP A 1 98 ? 4.244 2.884 -0.238 1.00 98.69 98 ASP A C 1
ATOM 724 O O . ASP A 1 98 ? 4.325 1.799 -0.814 1.00 98.69 98 ASP A O 1
ATOM 728 N N . ILE A 1 99 ? 3.671 2.977 0.964 1.00 98.31 99 ILE A N 1
ATOM 729 C CA . ILE A 1 99 ? 3.127 1.803 1.651 1.00 98.31 99 ILE A CA 1
ATOM 730 C C . ILE A 1 99 ? 1.776 2.128 2.269 1.00 98.31 99 ILE A C 1
ATOM 732 O O . ILE A 1 99 ? 1.659 2.912 3.210 1.00 98.31 99 ILE A O 1
ATOM 736 N N . THR A 1 100 ? 0.780 1.352 1.857 1.00 98.88 100 THR A N 1
ATOM 737 C CA . THR A 1 100 ? -0.523 1.256 2.508 1.00 98.88 100 THR A CA 1
ATOM 738 C C . THR A 1 100 ? -0.710 -0.084 3.221 1.00 98.88 100 THR A C 1
ATOM 740 O O . THR A 1 100 ? -0.551 -1.168 2.639 1.00 98.88 100 THR A O 1
ATOM 743 N N . ARG A 1 101 ? -1.151 -0.039 4.483 1.00 98.88 101 ARG A N 1
ATOM 744 C CA . ARG A 1 101 ? -1.647 -1.201 5.237 1.00 98.88 101 ARG A CA 1
ATOM 745 C C . ARG A 1 101 ? -2.955 -0.891 5.950 1.00 98.88 101 ARG A C 1
ATOM 747 O O . ARG A 1 101 ? -3.198 0.219 6.414 1.00 98.88 101 ARG A O 1
ATOM 754 N N . THR A 1 102 ? -3.785 -1.924 6.059 1.00 98.75 102 THR A N 1
ATOM 755 C CA . THR A 1 102 ? -5.073 -1.863 6.748 1.00 98.75 102 THR A CA 1
ATOM 756 C C . THR A 1 102 ? -5.086 -2.824 7.941 1.00 98.75 102 THR A C 1
ATOM 758 O O . THR A 1 102 ? -4.709 -3.990 7.808 1.00 98.75 102 THR A O 1
ATOM 761 N N . PHE A 1 103 ? -5.547 -2.336 9.091 1.00 98.31 103 PHE A N 1
ATOM 762 C CA . PHE A 1 103 ? -5.612 -3.026 10.381 1.00 98.31 103 PHE A CA 1
ATOM 763 C C . PHE A 1 103 ? -7.038 -3.015 10.940 1.00 98.31 103 PHE A C 1
ATOM 765 O O . PHE A 1 103 ? -7.916 -2.315 10.430 1.00 98.31 103 PHE A O 1
ATOM 772 N N . VAL A 1 104 ? -7.258 -3.772 12.015 1.00 97.00 104 VAL A N 1
ATOM 773 C CA . VAL A 1 104 ? -8.490 -3.732 12.821 1.00 97.00 104 VAL A CA 1
ATOM 774 C C . VAL A 1 104 ? -8.125 -3.397 14.258 1.00 97.00 104 VAL A C 1
ATOM 776 O O . VAL A 1 104 ? -7.154 -3.936 14.782 1.00 97.00 104 VAL A O 1
ATOM 779 N N . VAL A 1 105 ? -8.878 -2.515 14.906 1.00 95.44 105 VAL A N 1
ATOM 780 C CA . VAL A 1 105 ? -8.543 -2.034 16.256 1.00 95.44 105 VAL A CA 1
ATOM 781 C C . VAL A 1 105 ? -9.297 -2.814 17.335 1.00 95.44 105 VAL A C 1
ATOM 783 O O . VAL A 1 105 ? -10.517 -2.904 17.285 1.00 95.44 105 VAL A O 1
ATOM 786 N N . GLY A 1 106 ? -8.589 -3.363 18.325 1.00 91.00 106 GLY A N 1
ATOM 787 C CA . GLY A 1 106 ? -9.098 -3.876 19.608 1.00 91.00 106 GLY A CA 1
ATOM 788 C C . GLY A 1 106 ? -9.948 -5.154 19.588 1.00 91.00 106 GLY A C 1
ATOM 789 O O . GLY A 1 106 ? -9.959 -5.892 20.569 1.00 91.00 106 GLY A O 1
ATOM 790 N N . GLN A 1 107 ? -10.653 -5.457 18.498 1.00 89.19 107 GLN A N 1
ATOM 791 C CA . GLN A 1 107 ? -11.589 -6.583 18.422 1.00 89.19 107 GLN A CA 1
ATOM 792 C C . GLN A 1 107 ? -11.344 -7.470 17.208 1.00 89.19 107 GLN A C 1
ATOM 794 O O . GLN A 1 107 ? -10.773 -7.061 16.197 1.00 89.19 107 GLN A O 1
ATOM 799 N N . ASP A 1 108 ? -11.830 -8.706 17.307 1.00 92.00 108 ASP A N 1
ATOM 800 C CA . ASP A 1 108 ? -11.800 -9.639 16.193 1.00 92.00 108 ASP A CA 1
ATOM 801 C C . ASP A 1 108 ? -12.646 -9.123 15.016 1.00 92.00 108 ASP A C 1
ATOM 803 O O . ASP A 1 108 ? -13.821 -8.783 15.194 1.00 92.00 108 ASP A O 1
ATOM 807 N N . PRO A 1 109 ? -12.105 -9.111 13.786 1.00 93.12 109 PRO A N 1
ATOM 808 C CA . PRO A 1 109 ? -12.849 -8.625 12.639 1.00 93.12 109 PRO A CA 1
ATOM 809 C C . PRO A 1 109 ? -14.038 -9.515 12.289 1.00 93.12 109 PRO A C 1
ATOM 811 O O . PRO A 1 109 ? -13.944 -10.750 12.296 1.00 93.12 109 PRO A O 1
ATOM 814 N N . SER A 1 110 ? -15.132 -8.862 11.887 1.00 94.25 110 SER A N 1
ATOM 815 C CA . SER A 1 110 ? -16.330 -9.520 11.357 1.00 94.25 110 SER A CA 1
ATOM 816 C C . SER A 1 110 ? -16.027 -10.378 10.120 1.00 94.25 110 SER A C 1
ATOM 818 O O . SER A 1 110 ? -15.064 -10.123 9.393 1.00 94.25 110 SER A O 1
ATOM 820 N N . GLY A 1 111 ? -16.890 -11.363 9.835 1.00 96.50 111 GLY A N 1
ATOM 821 C CA . GLY A 1 111 ? -16.762 -12.217 8.645 1.00 96.50 111 GLY A CA 1
ATOM 822 C C . GLY A 1 111 ? -16.681 -11.411 7.346 1.00 96.50 111 GLY A C 1
ATOM 823 O O . GLY A 1 111 ? -15.747 -11.595 6.573 1.00 96.50 111 GLY A O 1
ATOM 824 N N . ARG A 1 112 ? -17.564 -10.416 7.182 1.00 95.75 112 ARG A N 1
ATOM 825 C CA . ARG A 1 112 ? -17.554 -9.514 6.021 1.00 95.75 112 ARG A CA 1
ATOM 826 C C . ARG A 1 112 ? -16.231 -8.757 5.874 1.00 95.75 112 ARG A C 1
ATOM 828 O O . ARG A 1 112 ? -15.733 -8.623 4.765 1.00 95.75 112 ARG A O 1
ATOM 835 N N . LEU A 1 113 ? -15.651 -8.261 6.971 1.00 97.12 113 LEU A N 1
ATOM 836 C CA . LEU A 1 113 ? -14.362 -7.562 6.917 1.00 97.12 113 LEU A CA 1
ATOM 837 C C . LEU A 1 113 ? -13.251 -8.510 6.459 1.00 97.12 113 LEU A C 1
ATOM 839 O O . LEU A 1 113 ? -12.487 -8.156 5.565 1.00 97.12 113 LEU A O 1
ATOM 843 N N . ARG A 1 114 ? -13.204 -9.732 7.006 1.00 97.94 114 ARG A N 1
ATOM 844 C CA . ARG A 1 114 ? -12.236 -10.760 6.588 1.00 97.94 114 ARG A CA 1
ATOM 845 C C . ARG A 1 114 ? -12.382 -11.112 5.106 1.00 97.94 114 ARG A C 1
ATOM 847 O O . ARG A 1 114 ? -11.370 -11.240 4.430 1.00 97.94 114 ARG A O 1
ATOM 854 N N . GLU A 1 115 ? -13.610 -11.226 4.605 1.00 98.38 115 GLU A N 1
ATOM 855 C CA . GLU A 1 115 ? -13.902 -11.492 3.190 1.00 98.38 115 GLU A CA 1
ATOM 856 C C . GLU A 1 115 ? -13.400 -10.364 2.277 1.00 98.38 115 GLU A C 1
ATOM 858 O O . GLU A 1 115 ? -12.652 -10.632 1.337 1.00 98.38 115 GLU A O 1
ATOM 863 N N . VAL A 1 116 ? -13.737 -9.100 2.576 1.00 98.62 116 VAL A N 1
ATOM 864 C CA . VAL A 1 116 ? -13.273 -7.951 1.772 1.00 98.62 116 VAL A CA 1
ATOM 865 C C . VAL A 1 116 ? -11.751 -7.817 1.837 1.00 98.62 116 VAL A C 1
ATOM 867 O O . VAL A 1 116 ? -11.107 -7.621 0.808 1.00 98.62 116 VAL A O 1
ATOM 870 N N . TYR A 1 117 ? -11.154 -7.979 3.021 1.00 98.81 117 TYR A N 1
ATOM 871 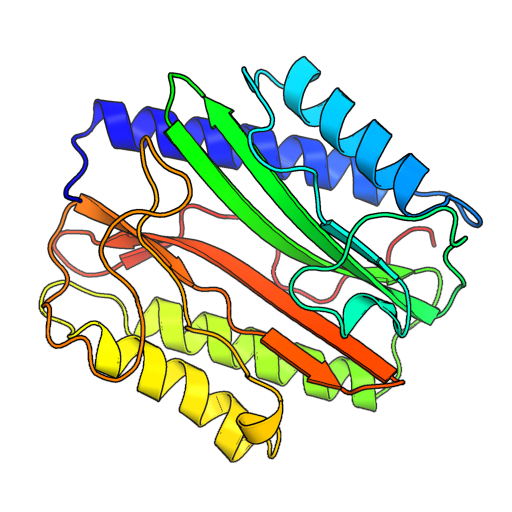C CA . TYR A 1 117 ? -9.703 -7.923 3.180 1.00 98.81 117 TYR A CA 1
ATOM 872 C C . TYR A 1 117 ? -9.000 -9.024 2.383 1.00 98.81 117 TYR A C 1
ATOM 874 O O . TYR A 1 117 ? -8.019 -8.757 1.692 1.00 98.81 117 TYR A O 1
ATOM 882 N N . ALA A 1 118 ? -9.510 -10.258 2.441 1.00 98.81 118 ALA A N 1
ATOM 883 C CA . ALA A 1 118 ? -8.955 -11.377 1.689 1.00 98.81 118 ALA A CA 1
ATOM 884 C C . ALA A 1 118 ? -9.029 -11.141 0.174 1.00 98.81 118 ALA A C 1
ATOM 886 O O . ALA A 1 118 ? -8.067 -11.455 -0.525 1.00 98.81 118 ALA A O 1
ATOM 887 N N . ALA A 1 119 ? -10.119 -10.547 -0.326 1.00 98.88 119 ALA A N 1
ATOM 888 C CA . ALA A 1 119 ? -10.254 -10.186 -1.736 1.00 98.88 119 ALA A CA 1
ATOM 889 C C . ALA A 1 119 ? -9.230 -9.119 -2.162 1.00 98.88 119 ALA A C 1
ATOM 891 O O . ALA A 1 119 ? -8.560 -9.291 -3.179 1.00 98.88 119 ALA A O 1
ATOM 892 N N . VAL A 1 120 ? -9.043 -8.059 -1.365 1.00 98.94 120 VAL A N 1
ATOM 893 C CA . VAL A 1 120 ? -8.026 -7.021 -1.634 1.00 98.94 120 VAL A CA 1
ATOM 894 C C . VAL A 1 120 ? -6.611 -7.598 -1.580 1.00 98.94 120 VAL A C 1
ATOM 896 O O . VAL A 1 120 ? -5.794 -7.314 -2.455 1.00 98.94 120 VAL A O 1
ATOM 899 N N . ARG A 1 121 ? -6.322 -8.474 -0.612 1.00 98.88 121 ARG A N 1
ATOM 900 C CA . ARG A 1 121 ? -5.029 -9.163 -0.523 1.00 98.88 121 ARG A CA 1
ATOM 901 C C . ARG A 1 121 ? -4.767 -10.051 -1.737 1.00 98.88 121 ARG A C 1
ATOM 903 O O . ARG A 1 121 ? -3.669 -10.009 -2.282 1.00 98.88 121 ARG A O 1
ATOM 910 N N . ALA A 1 122 ? -5.765 -10.822 -2.167 1.00 98.94 122 ALA A N 1
ATOM 911 C CA . ALA A 1 122 ? -5.665 -11.665 -3.354 1.00 98.94 122 ALA A CA 1
ATOM 912 C C . ALA A 1 122 ? -5.466 -10.829 -4.630 1.00 98.94 122 ALA A C 1
ATOM 914 O O . ALA A 1 122 ? -4.695 -11.220 -5.502 1.00 98.94 122 ALA A O 1
ATOM 915 N N . ALA A 1 123 ? -6.107 -9.660 -4.726 1.00 98.94 123 ALA A N 1
ATOM 916 C CA . ALA A 1 123 ? -5.897 -8.731 -5.832 1.00 98.94 123 ALA A CA 1
ATOM 917 C C . ALA A 1 123 ? -4.456 -8.196 -5.852 1.00 98.94 123 ALA A C 1
ATOM 919 O O . ALA A 1 123 ? -3.813 -8.214 -6.901 1.00 98.94 123 ALA A O 1
ATOM 920 N N . ASN A 1 124 ? -3.918 -7.786 -4.696 1.00 98.88 124 ASN A N 1
ATOM 921 C CA . ASN A 1 124 ? -2.526 -7.336 -4.579 1.00 98.88 124 ASN A CA 1
ATOM 922 C C . ASN A 1 124 ? -1.551 -8.459 -4.976 1.00 98.88 124 ASN A C 1
ATOM 924 O O . ASN A 1 124 ? -0.632 -8.228 -5.757 1.00 98.88 124 ASN A O 1
ATOM 928 N N . GLU A 1 125 ? -1.770 -9.685 -4.497 1.00 98.88 125 GLU A N 1
ATOM 929 C CA . GLU A 1 125 ? -0.963 -10.850 -4.877 1.00 98.88 125 GLU A CA 1
ATOM 930 C C . GLU A 1 125 ? -0.999 -11.110 -6.389 1.00 98.88 125 GLU A C 1
ATOM 932 O O . GLU A 1 125 ? 0.052 -11.306 -7.002 1.00 98.88 125 GLU A O 1
ATOM 937 N N . ALA A 1 126 ? -2.180 -11.045 -7.008 1.00 98.88 126 ALA A N 1
ATOM 938 C CA . ALA A 1 126 ? -2.339 -11.237 -8.445 1.00 98.88 126 ALA A CA 1
ATOM 939 C C . ALA A 1 126 ? -1.615 -10.155 -9.266 1.00 98.88 126 ALA A C 1
ATOM 941 O O . ALA A 1 126 ? -0.949 -10.482 -10.249 1.00 98.88 126 ALA A O 1
ATOM 942 N N . GLY A 1 127 ? -1.683 -8.888 -8.842 1.00 98.81 127 GLY A N 1
ATOM 943 C CA . GLY A 1 127 ? -0.953 -7.789 -9.476 1.00 98.81 127 GLY A CA 1
ATOM 944 C C . GLY A 1 127 ? 0.561 -7.971 -9.404 1.00 98.81 127 GLY A C 1
ATOM 945 O O . GLY A 1 127 ? 1.247 -7.893 -10.424 1.00 98.81 127 GLY A O 1
ATOM 946 N N . ARG A 1 128 ? 1.085 -8.315 -8.221 1.00 98.69 128 ARG A N 1
ATOM 947 C CA . ARG A 1 128 ? 2.520 -8.588 -8.030 1.00 98.69 128 ARG A CA 1
ATOM 948 C C . ARG A 1 128 ? 2.995 -9.796 -8.841 1.00 98.69 128 ARG A C 1
ATOM 950 O O . ARG A 1 128 ? 4.079 -9.753 -9.408 1.00 98.69 128 ARG A O 1
ATOM 957 N N . ALA A 1 129 ? 2.181 -10.847 -8.944 1.00 98.50 129 ALA A N 1
ATOM 958 C CA . ALA A 1 129 ? 2.500 -12.033 -9.740 1.00 98.50 129 ALA A CA 1
ATOM 959 C C . ALA A 1 129 ? 2.439 -11.788 -11.262 1.00 98.50 129 ALA A C 1
ATOM 961 O O . ALA A 1 129 ? 3.125 -12.470 -12.025 1.00 98.50 129 ALA A O 1
ATOM 962 N N . ALA A 1 130 ? 1.616 -10.838 -11.717 1.00 98.56 130 ALA A N 1
ATOM 963 C CA . ALA A 1 130 ? 1.505 -10.471 -13.128 1.00 98.56 130 ALA A CA 1
ATOM 964 C C . ALA A 1 130 ? 2.664 -9.578 -13.607 1.00 98.56 130 ALA A C 1
ATOM 966 O O . ALA A 1 130 ? 2.995 -9.584 -14.797 1.00 98.56 130 ALA A O 1
ATOM 967 N N . ALA A 1 131 ? 3.288 -8.828 -12.695 1.00 98.38 131 ALA A N 1
ATOM 968 C CA . ALA A 1 131 ? 4.435 -7.981 -12.986 1.00 98.38 131 ALA A CA 1
ATOM 969 C C . ALA A 1 131 ? 5.676 -8.822 -13.338 1.00 98.38 131 ALA A C 1
ATOM 971 O O . ALA A 1 131 ? 6.115 -9.677 -12.574 1.00 98.38 131 ALA A O 1
ATOM 972 N N . ARG A 1 132 ? 6.245 -8.585 -14.523 1.00 98.50 132 ARG A N 1
ATOM 973 C CA . ARG A 1 132 ? 7.493 -9.193 -15.024 1.00 98.50 132 ARG A CA 1
ATOM 974 C C . ARG A 1 132 ? 7.956 -8.462 -16.290 1.00 98.50 132 ARG A C 1
ATOM 976 O O . ARG A 1 132 ? 7.129 -7.782 -16.906 1.00 98.50 132 ARG A O 1
ATOM 983 N N . PRO A 1 133 ? 9.211 -8.633 -16.747 1.00 98.50 133 PRO A N 1
ATOM 984 C CA . PRO A 1 133 ? 9.657 -8.056 -18.010 1.00 98.50 133 PRO A CA 1
ATOM 985 C C . PRO A 1 133 ? 8.734 -8.418 -19.175 1.00 98.50 133 PRO A C 1
ATOM 987 O O . PRO A 1 133 ? 8.360 -9.579 -19.362 1.00 98.50 133 PRO A O 1
ATOM 990 N N . GLY A 1 134 ? 8.370 -7.411 -19.963 1.00 98.50 134 GLY A N 1
ATOM 991 C CA . GLY A 1 134 ? 7.498 -7.525 -21.128 1.00 98.50 134 GLY A CA 1
ATOM 992 C C . GLY A 1 134 ? 6.002 -7.633 -20.820 1.00 98.50 134 GLY A C 1
ATOM 993 O O . GLY A 1 134 ? 5.214 -7.598 -21.763 1.00 98.50 134 GLY A O 1
ATOM 994 N N . ALA A 1 135 ? 5.583 -7.749 -19.553 1.00 98.56 135 ALA A N 1
ATOM 995 C CA . ALA A 1 135 ? 4.169 -7.613 -19.206 1.00 98.56 135 ALA A CA 1
ATOM 996 C C . ALA A 1 135 ? 3.699 -6.187 -19.516 1.00 98.56 135 ALA A C 1
ATOM 998 O O . ALA A 1 135 ? 4.430 -5.229 -19.283 1.00 98.56 135 ALA A O 1
ATOM 999 N N . ILE A 1 136 ? 2.491 -6.041 -20.053 1.00 98.81 136 ILE A N 1
ATOM 1000 C CA . ILE A 1 136 ? 1.943 -4.729 -20.396 1.00 98.81 136 ILE A CA 1
ATOM 1001 C C . ILE A 1 136 ? 1.263 -4.125 -19.163 1.00 98.81 136 ILE A C 1
ATOM 1003 O O . ILE A 1 136 ? 0.526 -4.825 -18.469 1.00 98.81 136 ILE A O 1
ATOM 1007 N N . CYS A 1 137 ? 1.469 -2.830 -18.900 1.00 98.81 137 CYS A N 1
ATOM 1008 C CA . CYS A 1 137 ? 0.933 -2.142 -17.716 1.00 98.81 137 CYS A CA 1
ATOM 1009 C C . CYS A 1 137 ? -0.583 -2.346 -17.530 1.00 98.81 137 CYS A C 1
ATOM 1011 O O . CYS A 1 137 ? -1.029 -2.686 -16.434 1.00 98.81 137 CYS A O 1
ATOM 1013 N N . GLN A 1 138 ? -1.376 -2.219 -18.601 1.00 98.81 138 GLN A N 1
ATOM 1014 C CA . GLN A 1 138 ? -2.822 -2.470 -18.542 1.00 98.81 138 GLN A CA 1
ATOM 1015 C C . GLN A 1 138 ? -3.188 -3.914 -18.181 1.00 98.81 138 GLN A C 1
ATOM 1017 O O . GLN A 1 138 ? -4.243 -4.140 -17.597 1.00 98.81 138 GLN A O 1
ATOM 1022 N N . ASP A 1 139 ? -2.357 -4.900 -18.522 1.00 98.75 139 ASP A N 1
ATOM 1023 C CA . ASP A 1 139 ? -2.661 -6.303 -18.231 1.00 98.75 139 ASP A CA 1
ATOM 1024 C C . ASP A 1 139 ? -2.440 -6.610 -16.744 1.00 98.75 139 ASP A C 1
ATOM 1026 O O . ASP A 1 139 ? -3.183 -7.402 -16.164 1.00 98.75 139 ASP A O 1
ATOM 1030 N N . VAL A 1 140 ? -1.489 -5.920 -16.101 1.00 98.88 140 VAL A N 1
ATOM 1031 C CA . VAL A 1 140 ? -1.296 -5.969 -14.642 1.00 98.88 140 VAL A CA 1
ATOM 1032 C C . VAL A 1 140 ? -2.497 -5.353 -13.906 1.00 98.88 140 VAL A C 1
ATOM 1034 O O . VAL A 1 140 ? -3.009 -5.973 -12.968 1.00 98.88 140 VAL A O 1
ATOM 1037 N N . ASP A 1 141 ? -3.007 -4.193 -14.351 1.00 98.88 141 ASP A N 1
ATOM 1038 C CA . ASP A 1 141 ? -4.238 -3.596 -13.787 1.00 98.88 141 ASP A CA 1
ATOM 1039 C C . ASP A 1 141 ? -5.444 -4.521 -13.983 1.00 98.88 141 ASP A C 1
ATOM 1041 O O . ASP A 1 141 ? -6.152 -4.819 -13.023 1.00 98.88 141 ASP A O 1
ATOM 1045 N N . ARG A 1 142 ? -5.638 -5.060 -15.195 1.00 98.75 142 ARG A N 1
ATOM 1046 C CA . ARG A 1 142 ? -6.762 -5.958 -15.502 1.00 98.75 142 ARG A CA 1
ATOM 1047 C C . ARG A 1 142 ? -6.777 -7.199 -14.623 1.00 98.75 142 ARG A C 1
ATOM 1049 O O . ARG A 1 142 ? -7.828 -7.521 -14.079 1.00 98.75 142 ARG A O 1
ATOM 1056 N N . VAL A 1 143 ? -5.645 -7.886 -14.460 1.00 98.75 143 VAL A N 1
ATOM 1057 C CA . VAL A 1 143 ? -5.570 -9.088 -13.610 1.00 98.75 143 VAL A CA 1
ATOM 1058 C C . VAL A 1 143 ? -5.870 -8.741 -12.151 1.00 98.75 143 VAL A C 1
ATOM 1060 O O . VAL A 1 143 ? -6.660 -9.431 -11.510 1.00 98.75 143 VAL A O 1
ATOM 1063 N N . THR A 1 144 ? -5.312 -7.638 -11.650 1.00 98.88 144 THR A N 1
ATOM 1064 C CA . THR A 1 144 ? -5.572 -7.140 -10.290 1.00 98.88 144 THR A CA 1
ATOM 1065 C C . THR A 1 144 ? -7.057 -6.831 -10.082 1.00 98.88 144 THR A C 1
ATOM 1067 O O . THR A 1 144 ? -7.681 -7.292 -9.125 1.00 98.88 144 THR A O 1
ATOM 1070 N N . ARG A 1 145 ? -7.650 -6.074 -11.009 1.00 98.75 145 ARG A N 1
ATOM 1071 C CA . ARG A 1 145 ? -9.052 -5.650 -10.985 1.00 98.75 145 ARG A CA 1
ATOM 1072 C C . ARG A 1 145 ? -10.011 -6.827 -11.127 1.00 98.75 145 ARG A C 1
ATOM 1074 O O . ARG A 1 145 ? -11.040 -6.842 -10.454 1.00 98.75 145 ARG A O 1
ATOM 1081 N N . GLN A 1 146 ? -9.673 -7.820 -11.950 1.00 98.81 146 GLN A N 1
ATOM 1082 C CA . GLN A 1 146 ? -10.517 -8.990 -12.185 1.00 98.81 146 GLN A CA 1
ATOM 1083 C C . GLN A 1 146 ? -10.760 -9.786 -10.899 1.00 98.81 146 GLN A C 1
ATOM 1085 O O . GLN A 1 146 ? -11.887 -10.210 -10.667 1.00 98.81 146 GLN A O 1
ATOM 1090 N N . VAL A 1 147 ? -9.761 -9.905 -10.015 1.00 98.88 147 VAL A N 1
ATOM 1091 C CA . VAL A 1 147 ? -9.937 -10.567 -8.708 1.00 98.88 147 VAL A CA 1
ATOM 1092 C C . VAL A 1 147 ? -11.034 -9.892 -7.880 1.00 98.88 147 VAL A C 1
ATOM 1094 O O . VAL A 1 147 ? -11.861 -10.566 -7.266 1.00 98.88 147 VAL A O 1
ATOM 1097 N N . LEU A 1 148 ? -11.084 -8.557 -7.888 1.00 98.81 148 LEU A N 1
ATOM 1098 C CA . LEU A 1 148 ? -12.124 -7.805 -7.183 1.00 98.81 148 LEU A CA 1
ATOM 1099 C C . LEU A 1 148 ? -13.477 -7.893 -7.896 1.00 98.81 148 LEU A C 1
ATOM 1101 O O . LEU A 1 148 ? -14.503 -7.977 -7.226 1.00 98.81 148 LEU A O 1
ATOM 1105 N N . VAL A 1 149 ? -13.505 -7.917 -9.231 1.00 98.69 149 VAL A N 1
ATOM 1106 C CA . VAL A 1 149 ? -14.736 -8.151 -10.009 1.00 98.69 149 VAL A CA 1
ATOM 1107 C C . VAL A 1 149 ? -15.344 -9.514 -9.673 1.00 98.69 149 VAL A C 1
ATOM 1109 O O . VAL A 1 149 ? -16.534 -9.582 -9.372 1.00 98.69 149 VAL A O 1
ATOM 1112 N N . ASP A 1 150 ? -14.534 -10.573 -9.646 1.00 98.69 150 ASP A N 1
ATOM 1113 C CA . ASP A 1 150 ? -14.979 -11.939 -9.346 1.00 98.69 150 ASP A CA 1
ATOM 1114 C C . ASP A 1 150 ? -15.489 -12.079 -7.902 1.00 98.69 150 ASP A C 1
ATOM 1116 O O . ASP A 1 150 ? -16.400 -12.863 -7.631 1.00 98.69 150 ASP A O 1
ATOM 1120 N N . ALA A 1 151 ? -14.955 -11.272 -6.981 1.00 98.44 151 ALA A N 1
ATOM 1121 C CA . ALA A 1 151 ? -15.438 -11.157 -5.606 1.00 98.44 151 ALA A CA 1
ATOM 1122 C C . ALA A 1 151 ? -16.700 -10.277 -5.458 1.00 98.44 151 ALA A C 1
ATOM 1124 O O . ALA A 1 151 ? -17.186 -10.091 -4.343 1.00 98.44 151 ALA A O 1
ATOM 1125 N N . GLY A 1 152 ? -17.232 -9.709 -6.549 1.00 98.56 152 GLY A N 1
ATOM 1126 C CA . GLY A 1 152 ? -18.379 -8.795 -6.519 1.00 98.56 152 GLY A CA 1
ATOM 1127 C C . GLY A 1 152 ? -18.054 -7.403 -5.965 1.00 98.56 152 GLY A C 1
ATOM 1128 O O . GLY A 1 152 ? -18.950 -6.698 -5.511 1.00 98.56 152 GLY A O 1
ATOM 1129 N N . LEU A 1 153 ? -16.778 -7.012 -5.977 1.00 98.69 153 LEU A N 1
ATOM 1130 C CA . LEU A 1 153 ? -16.262 -5.754 -5.429 1.00 98.69 153 LEU A CA 1
ATOM 1131 C C . LEU A 1 153 ? -15.700 -4.800 -6.498 1.00 98.69 153 LEU A C 1
ATOM 1133 O O . LEU A 1 153 ? -15.204 -3.727 -6.161 1.00 98.69 153 LEU A O 1
ATOM 1137 N N . GLY A 1 154 ? -15.769 -5.171 -7.779 1.00 97.94 154 GLY A N 1
ATOM 1138 C CA . GLY A 1 154 ? -15.128 -4.433 -8.873 1.00 97.94 154 GLY A CA 1
ATOM 1139 C C . GLY A 1 154 ? -15.560 -2.968 -9.003 1.00 97.94 154 GLY A C 1
ATOM 1140 O O . GLY A 1 154 ? -14.724 -2.117 -9.293 1.00 97.94 154 GLY A O 1
ATOM 1141 N N . GLU A 1 155 ? -16.832 -2.649 -8.737 1.00 97.94 155 GLU A N 1
ATOM 1142 C CA . GLU A 1 155 ? -17.345 -1.267 -8.789 1.00 97.94 155 GLU A CA 1
ATOM 1143 C C . GLU A 1 155 ? -16.774 -0.358 -7.686 1.00 97.94 155 GLU A C 1
ATOM 1145 O O . GLU A 1 155 ? -16.786 0.863 -7.820 1.00 97.94 155 GLU A O 1
ATOM 1150 N N . TYR A 1 156 ? -16.232 -0.949 -6.617 1.00 98.44 156 TYR A N 1
ATOM 1151 C CA . TYR A 1 156 ? -15.659 -0.235 -5.477 1.00 98.44 156 TYR A CA 1
ATOM 1152 C C . TYR A 1 156 ? -14.145 -0.020 -5.601 1.00 98.44 156 TYR A C 1
ATOM 1154 O O . TYR A 1 156 ? -13.555 0.617 -4.727 1.00 98.44 156 TYR A O 1
ATOM 1162 N N . PHE A 1 157 ? -13.512 -0.522 -6.669 1.00 98.25 157 PHE A N 1
ATOM 1163 C CA . PHE A 1 157 ? -12.109 -0.255 -6.986 1.00 98.25 157 PHE A CA 1
ATOM 1164 C C . PHE A 1 157 ? -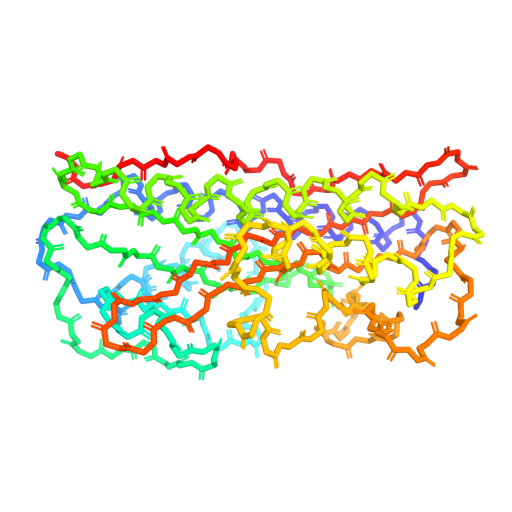11.993 0.887 -8.004 1.00 98.25 157 PHE A C 1
ATOM 1166 O O . PHE A 1 157 ? -12.013 0.685 -9.218 1.00 98.25 157 PHE A O 1
ATOM 1173 N N . ILE A 1 158 ? -11.886 2.112 -7.490 1.00 96.69 158 ILE A N 1
ATOM 1174 C CA . ILE A 1 158 ? -12.134 3.353 -8.249 1.00 96.69 158 ILE A CA 1
ATOM 1175 C C . ILE A 1 158 ? -10.875 4.128 -8.667 1.00 96.69 158 ILE A C 1
ATOM 1177 O O . ILE A 1 158 ? -10.973 5.266 -9.123 1.00 96.69 158 ILE A O 1
ATOM 1181 N N . HIS A 1 159 ? -9.692 3.540 -8.510 1.00 97.19 159 HIS A N 1
ATOM 1182 C CA . HIS A 1 159 ? -8.423 4.125 -8.945 1.00 97.19 159 HIS A CA 1
ATOM 1183 C C . HIS A 1 159 ? -7.602 3.118 -9.764 1.00 97.19 159 HIS A C 1
ATOM 1185 O O . HIS A 1 159 ? -8.036 1.987 -10.000 1.00 97.19 159 HIS A O 1
ATOM 1191 N N . ARG A 1 160 ? -6.443 3.566 -10.256 1.00 97.44 160 ARG A N 1
ATOM 1192 C CA . ARG A 1 160 ? -5.451 2.721 -10.939 1.00 97.44 160 ARG A CA 1
ATOM 1193 C C . ARG A 1 160 ? -4.837 1.706 -9.968 1.00 97.44 160 ARG A C 1
ATOM 1195 O O . ARG A 1 160 ? -4.792 1.979 -8.773 1.00 97.44 160 ARG A O 1
ATOM 1202 N N . THR A 1 161 ? -4.340 0.580 -10.475 1.00 98.75 161 THR A N 1
ATOM 1203 C CA . THR A 1 161 ? -3.608 -0.418 -9.673 1.00 98.75 161 THR A CA 1
ATOM 1204 C C . THR A 1 161 ? -2.280 0.084 -9.121 1.00 98.75 161 THR A C 1
ATOM 1206 O O . THR A 1 161 ? -1.843 -0.451 -8.110 1.00 98.75 161 THR A O 1
ATOM 1209 N N . GLY A 1 162 ? -1.651 1.082 -9.737 1.00 98.56 162 GLY A N 1
ATOM 1210 C CA . GLY A 1 162 ? -0.452 1.696 -9.174 1.00 98.56 162 GLY A CA 1
ATOM 1211 C C . GLY A 1 162 ? 0.247 2.664 -10.114 1.00 98.56 162 GLY A C 1
ATOM 1212 O O . GLY A 1 162 ? -0.286 3.038 -11.166 1.00 98.56 162 GLY A O 1
ATOM 1213 N N . HIS A 1 163 ? 1.439 3.098 -9.728 1.00 98.69 163 HIS A N 1
ATOM 1214 C CA . HIS A 1 163 ? 2.246 4.081 -10.453 1.00 98.69 163 HIS A CA 1
ATOM 1215 C C . HIS A 1 163 ? 3.738 3.874 -10.228 1.00 98.69 163 HIS A C 1
ATOM 1217 O O . HIS A 1 163 ? 4.148 3.278 -9.239 1.00 98.69 163 HIS A O 1
ATOM 1223 N N . GLY A 1 164 ? 4.555 4.417 -11.126 1.00 98.69 164 GLY A N 1
ATOM 1224 C CA . GLY A 1 164 ? 5.995 4.482 -10.959 1.00 98.69 164 GLY A CA 1
ATOM 1225 C C . GLY A 1 164 ? 6.383 5.258 -9.708 1.00 98.69 164 GLY A C 1
ATOM 1226 O O . GLY A 1 164 ? 5.713 6.219 -9.321 1.00 98.69 164 GLY A O 1
ATOM 1227 N N . LEU A 1 165 ? 7.493 4.832 -9.112 1.00 97.31 165 LEU A N 1
ATOM 1228 C CA . LEU A 1 165 ? 8.024 5.381 -7.872 1.00 97.31 165 LEU A CA 1
ATOM 1229 C C . LEU A 1 165 ? 9.540 5.561 -7.980 1.00 97.31 165 LEU A C 1
ATOM 1231 O O . LEU A 1 165 ? 10.241 4.666 -8.465 1.00 97.31 165 LEU A O 1
ATOM 1235 N N . GLY A 1 166 ? 10.053 6.715 -7.558 1.00 97.56 166 GLY A N 1
ATOM 1236 C CA . GLY A 1 166 ? 11.468 7.054 -7.677 1.00 97.56 166 GLY A CA 1
ATOM 1237 C C . GLY A 1 166 ? 11.815 8.347 -6.949 1.00 97.56 166 GLY A C 1
ATOM 1238 O O . GLY A 1 166 ? 11.638 8.435 -5.736 1.00 97.56 166 GLY A O 1
ATOM 1239 N N . LEU A 1 167 ? 12.331 9.326 -7.698 1.00 97.00 167 LEU A N 1
ATOM 1240 C CA . LEU A 1 167 ? 12.592 10.685 -7.194 1.00 97.00 167 LEU A CA 1
ATOM 1241 C C . LEU A 1 167 ? 11.309 11.510 -7.040 1.00 97.00 167 LEU A C 1
ATOM 1243 O O . LEU A 1 167 ? 11.299 12.491 -6.304 1.00 97.00 167 LEU A O 1
ATOM 1247 N N . ASP A 1 168 ? 10.254 11.115 -7.750 1.00 96.88 168 ASP A N 1
ATOM 1248 C CA . ASP A 1 168 ? 8.895 11.593 -7.552 1.00 96.88 168 ASP A CA 1
ATOM 1249 C C . ASP A 1 168 ? 8.056 10.452 -6.966 1.00 96.88 168 ASP A C 1
ATOM 1251 O O . ASP A 1 168 ? 8.271 9.278 -7.285 1.00 96.88 168 ASP A O 1
ATOM 1255 N N . VAL A 1 169 ? 7.090 10.794 -6.104 1.00 95.88 169 VAL A N 1
ATOM 1256 C CA . VAL A 1 169 ? 6.135 9.806 -5.565 1.00 95.88 169 VAL A CA 1
ATOM 1257 C C . VAL A 1 169 ? 5.307 9.202 -6.699 1.00 95.88 169 VAL A C 1
ATOM 1259 O O . VAL A 1 169 ? 5.081 8.003 -6.744 1.00 95.88 169 VAL A O 1
ATOM 1262 N N . HIS A 1 170 ? 4.912 10.041 -7.657 1.00 96.88 170 HIS A N 1
ATOM 1263 C CA . HIS A 1 170 ? 4.172 9.640 -8.843 1.00 96.88 170 HIS A CA 1
ATOM 1264 C C . HIS A 1 170 ? 5.015 9.892 -10.096 1.00 96.88 170 HIS A C 1
ATOM 1266 O O . HIS A 1 170 ? 5.084 11.021 -10.581 1.00 96.88 170 HIS A O 1
ATOM 1272 N N . GLU A 1 171 ? 5.610 8.837 -10.646 1.00 97.31 171 GLU A N 1
ATOM 1273 C CA . GLU A 1 171 ? 6.250 8.840 -11.964 1.00 97.31 171 GLU A CA 1
ATOM 1274 C C . GLU A 1 171 ? 5.672 7.738 -12.874 1.00 97.31 171 GLU A C 1
ATOM 1276 O O . GLU A 1 171 ? 4.783 6.977 -12.493 1.00 97.31 171 GLU A O 1
ATOM 1281 N N . GLU A 1 172 ? 6.152 7.652 -14.113 1.00 97.62 172 GLU A N 1
ATOM 1282 C CA . GLU A 1 172 ? 5.827 6.534 -15.007 1.00 97.62 172 GLU A CA 1
ATOM 1283 C C . GLU A 1 172 ? 6.529 5.228 -14.558 1.00 97.62 172 GLU A C 1
ATOM 1285 O O . GLU A 1 172 ? 7.650 5.282 -14.034 1.00 97.62 172 GLU A O 1
ATOM 1290 N N . PRO A 1 173 ? 5.947 4.040 -14.815 1.00 97.88 173 PRO A N 1
ATOM 1291 C CA . PRO A 1 173 ? 4.710 3.814 -15.563 1.00 97.88 173 PRO A CA 1
ATOM 1292 C C . PRO A 1 173 ? 3.441 3.918 -14.708 1.00 97.88 173 PRO A C 1
ATOM 1294 O O . PRO A 1 173 ? 3.415 3.484 -13.561 1.00 97.88 173 PRO A O 1
ATOM 1297 N N . GLY A 1 174 ? 2.339 4.390 -15.290 1.00 98.44 174 GLY A N 1
ATOM 1298 C CA . GLY A 1 174 ? 1.010 4.171 -14.704 1.00 98.44 174 GLY A CA 1
ATOM 1299 C C . GLY A 1 174 ? 0.529 2.723 -14.880 1.00 98.44 174 GLY A C 1
ATOM 1300 O O . GLY A 1 174 ? 0.348 2.275 -16.013 1.00 98.44 174 GLY A O 1
ATOM 1301 N N . ILE A 1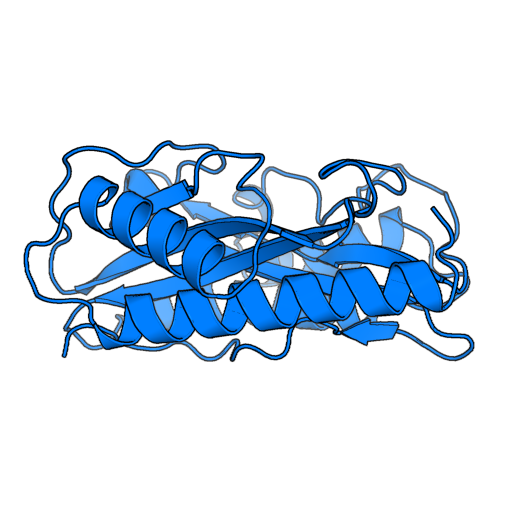 175 ? 0.250 1.997 -13.795 1.00 98.75 175 ILE A N 1
ATOM 1302 C CA . ILE A 1 175 ? -0.343 0.650 -13.851 1.00 98.75 175 ILE A CA 1
ATOM 1303 C C . ILE A 1 175 ? -1.865 0.793 -13.902 1.00 98.75 175 ILE A C 1
ATOM 1305 O O . ILE A 1 175 ? -2.545 0.832 -12.876 1.00 98.75 175 ILE A O 1
ATOM 1309 N N . VAL A 1 176 ? -2.388 0.968 -15.114 1.00 98.56 176 VAL A N 1
ATOM 1310 C CA . VAL A 1 176 ? -3.795 1.292 -15.365 1.00 98.56 176 VAL A CA 1
ATOM 1311 C C . VAL A 1 176 ? -4.248 0.755 -16.719 1.00 98.56 176 VAL A C 1
ATOM 1313 O O . VAL A 1 176 ? -3.461 0.680 -17.667 1.00 98.56 176 VAL A O 1
ATOM 1316 N N . GLU A 1 177 ? -5.532 0.413 -16.833 1.00 97.38 177 GLU A N 1
ATOM 1317 C CA . GLU A 1 177 ? -6.143 0.102 -18.122 1.00 97.38 177 GLU A CA 1
ATOM 1318 C C . GLU A 1 177 ? -5.911 1.222 -19.157 1.00 97.38 177 GLU A C 1
ATOM 1320 O O . GLU A 1 177 ? -6.060 2.410 -18.870 1.00 97.38 177 GLU A O 1
ATOM 1325 N N . GLY A 1 178 ? -5.544 0.829 -20.381 1.00 98.00 178 GLY A N 1
ATOM 1326 C CA . GLY A 1 178 ? -5.233 1.743 -21.481 1.00 98.00 178 GLY A CA 1
ATOM 1327 C C . GLY A 1 178 ? -3.753 2.107 -21.617 1.00 98.00 178 GLY A C 1
ATOM 1328 O O . GLY A 1 178 ? -3.381 2.632 -22.663 1.00 98.00 178 GLY A O 1
ATOM 1329 N N . ASN A 1 179 ? -2.901 1.796 -20.631 1.00 98.44 179 ASN A N 1
ATOM 1330 C CA . ASN A 1 179 ? -1.450 1.931 -20.780 1.00 98.44 179 ASN A CA 1
ATOM 1331 C C . ASN A 1 179 ? -0.844 0.671 -21.427 1.00 98.44 179 ASN A C 1
ATOM 1333 O O . ASN A 1 179 ? -0.783 -0.391 -20.803 1.00 98.44 179 ASN A O 1
ATOM 1337 N N . ASP A 1 180 ? -0.390 0.789 -22.676 1.00 98.50 180 ASP A N 1
ATOM 1338 C CA . ASP A 1 180 ? 0.212 -0.292 -23.463 1.00 98.50 180 ASP A CA 1
ATOM 1339 C C . ASP A 1 180 ? 1.745 -0.400 -23.320 1.00 98.50 180 ASP A C 1
ATOM 1341 O O . ASP A 1 180 ? 2.379 -1.204 -24.008 1.00 98.50 180 ASP A O 1
ATOM 1345 N N . MET A 1 181 ? 2.347 0.354 -22.391 1.00 98.62 181 MET A N 1
ATOM 1346 C CA . MET A 1 181 ? 3.780 0.290 -22.110 1.00 98.62 181 MET A CA 1
ATOM 1347 C C . MET A 1 181 ? 4.187 -1.097 -21.572 1.00 98.62 181 MET A C 1
ATOM 1349 O O . MET A 1 181 ? 3.592 -1.574 -20.596 1.00 98.62 181 MET A O 1
ATOM 1353 N N . PRO A 1 182 ? 5.217 -1.745 -22.151 1.00 98.56 182 PRO A N 1
ATOM 1354 C CA . PRO A 1 182 ? 5.804 -2.947 -21.577 1.00 98.56 182 PRO A CA 1
ATOM 1355 C C . PRO A 1 182 ? 6.665 -2.601 -20.358 1.00 98.56 182 PRO A C 1
ATOM 1357 O O . PRO A 1 182 ? 7.456 -1.660 -20.387 1.00 98.56 182 PRO A O 1
ATOM 1360 N N . LEU A 1 183 ? 6.549 -3.402 -19.304 1.00 98.81 183 LEU A N 1
ATOM 1361 C CA . LEU A 1 183 ? 7.415 -3.328 -18.136 1.00 98.81 183 LEU A CA 1
ATOM 1362 C C . LEU A 1 183 ? 8.832 -3.796 -18.486 1.00 98.81 183 LEU A C 1
ATOM 1364 O O . LEU A 1 183 ? 9.020 -4.833 -19.125 1.00 98.81 183 LEU A O 1
ATOM 1368 N N . GLU A 1 184 ? 9.840 -3.054 -18.038 1.00 98.56 184 GLU A N 1
ATOM 1369 C CA . GLU A 1 184 ? 11.256 -3.356 -18.262 1.00 98.56 184 GLU A CA 1
ATOM 1370 C C . GLU A 1 184 ? 11.991 -3.574 -16.936 1.00 98.56 184 GLU A C 1
ATOM 1372 O O . GLU A 1 184 ? 11.616 -3.019 -15.903 1.00 98.56 184 GLU A O 1
ATOM 1377 N N . GLU A 1 185 ? 13.077 -4.347 -16.976 1.00 98.62 185 GLU A N 1
ATOM 1378 C CA . GLU A 1 185 ? 13.970 -4.532 -15.829 1.00 98.62 185 GLU A CA 1
ATOM 1379 C C . GLU A 1 185 ? 14.446 -3.185 -15.257 1.00 98.62 185 GLU A C 1
ATOM 1381 O O . GLU A 1 185 ? 14.769 -2.242 -15.989 1.00 98.62 185 GLU A O 1
ATOM 1386 N N . GLY A 1 186 ? 14.469 -3.093 -13.927 1.00 98.50 186 GLY A N 1
ATOM 1387 C CA . GLY A 1 186 ? 14.810 -1.878 -13.193 1.00 98.50 186 GLY A CA 1
ATOM 1388 C C . GLY A 1 186 ? 13.634 -0.920 -12.994 1.00 98.50 186 GLY A C 1
ATOM 1389 O O . GLY A 1 186 ? 13.795 0.082 -12.300 1.00 98.50 186 GLY A O 1
ATOM 1390 N N . MET A 1 187 ? 12.455 -1.169 -13.578 1.00 98.75 187 MET A N 1
ATOM 1391 C CA . MET A 1 187 ? 11.266 -0.376 -13.255 1.00 98.75 187 MET A CA 1
ATOM 1392 C C . MET A 1 187 ? 10.790 -0.658 -11.829 1.00 98.75 187 MET A C 1
ATOM 1394 O O . MET A 1 187 ? 10.726 -1.813 -11.413 1.00 98.75 187 MET A O 1
ATOM 1398 N N . VAL A 1 188 ? 10.445 0.412 -11.108 1.00 98.81 188 VAL A N 1
ATOM 1399 C CA . VAL A 1 188 ? 9.878 0.362 -9.753 1.00 98.81 188 VAL A CA 1
ATOM 1400 C C . VAL A 1 188 ? 8.564 1.126 -9.735 1.00 98.81 188 VAL A C 1
ATOM 1402 O O . VAL A 1 188 ? 8.524 2.252 -10.244 1.00 98.81 188 VAL A O 1
ATOM 1405 N N . PHE A 1 189 ? 7.525 0.500 -9.190 1.00 98.88 189 PHE A N 1
ATOM 1406 C CA . PHE A 1 189 ? 6.160 1.019 -9.108 1.00 98.88 189 PHE A CA 1
ATOM 1407 C C . PHE A 1 189 ? 5.387 0.376 -7.949 1.00 98.88 189 PHE A C 1
ATOM 1409 O O . PHE A 1 189 ? 5.827 -0.632 -7.395 1.00 98.88 189 PHE A O 1
ATOM 1416 N N . THR A 1 190 ? 4.230 0.942 -7.615 1.00 98.88 190 THR A N 1
ATOM 1417 C CA . THR A 1 190 ? 3.308 0.430 -6.596 1.00 98.88 190 THR A CA 1
ATOM 1418 C C . THR A 1 190 ? 2.333 -0.608 -7.172 1.00 98.88 190 THR A C 1
ATOM 1420 O O . THR A 1 190 ? 1.975 -0.570 -8.353 1.00 98.88 190 THR A O 1
ATOM 1423 N N . ILE A 1 191 ? 1.885 -1.552 -6.340 1.00 98.88 191 ILE A N 1
ATOM 1424 C CA . ILE A 1 191 ? 0.704 -2.399 -6.576 1.00 98.88 191 ILE A CA 1
ATOM 1425 C C . ILE A 1 191 ? -0.238 -2.237 -5.384 1.00 98.88 191 ILE A C 1
ATOM 1427 O O . ILE A 1 191 ? -0.034 -2.852 -4.338 1.00 98.88 191 ILE A O 1
ATOM 1431 N N . GLU A 1 192 ? -1.281 -1.431 -5.553 1.00 98.81 192 GLU A N 1
ATOM 1432 C CA . GLU A 1 192 ? -2.092 -0.856 -4.474 1.00 98.81 192 GLU A CA 1
ATOM 1433 C C . GLU A 1 192 ? -3.615 -1.043 -4.640 1.00 98.81 192 GLU A C 1
ATOM 1435 O O . GLU A 1 192 ? -4.373 -0.091 -4.466 1.00 98.81 192 GLU A O 1
ATOM 1440 N N . PRO A 1 193 ? -4.151 -2.234 -4.973 1.00 98.88 193 PRO A N 1
ATOM 1441 C CA . PRO A 1 193 ? -5.599 -2.384 -5.087 1.00 98.88 193 PRO A CA 1
ATOM 1442 C C . PRO A 1 193 ? -6.319 -2.006 -3.789 1.00 98.88 193 PRO A C 1
ATOM 1444 O O . PRO A 1 193 ? -5.882 -2.338 -2.681 1.00 98.88 193 PRO A O 1
ATOM 1447 N N . GLY A 1 194 ? -7.470 -1.353 -3.943 1.00 98.62 194 GLY A N 1
ATOM 1448 C CA . GLY A 1 194 ? -8.306 -0.928 -2.831 1.00 98.62 194 GLY A CA 1
ATOM 1449 C C . GLY A 1 194 ? -9.797 -1.033 -3.132 1.00 98.62 194 GLY A C 1
ATOM 1450 O O . GLY A 1 194 ? -10.230 -0.886 -4.272 1.00 98.62 194 GLY A O 1
ATOM 1451 N N . VAL A 1 195 ? -10.588 -1.289 -2.093 1.00 98.75 195 VAL A N 1
ATOM 1452 C CA . VAL A 1 195 ? -12.055 -1.347 -2.136 1.00 98.75 195 VAL A CA 1
ATOM 1453 C C . VAL A 1 195 ? -12.605 -0.333 -1.147 1.00 98.75 195 VAL A C 1
ATOM 1455 O O . VAL A 1 195 ? -12.233 -0.370 0.024 1.00 98.75 195 VAL A O 1
ATOM 1458 N N . TYR A 1 196 ? -13.514 0.533 -1.599 1.00 98.56 196 TYR A N 1
ATOM 1459 C CA . TYR A 1 196 ? -14.082 1.614 -0.788 1.00 98.56 196 TYR A CA 1
ATOM 1460 C C . TYR A 1 196 ? -15.609 1.541 -0.790 1.00 98.56 196 TYR A C 1
ATOM 1462 O O . TYR A 1 196 ? -16.262 1.829 -1.791 1.00 98.56 196 TYR A O 1
ATOM 1470 N N . LEU A 1 197 ? -16.185 1.144 0.344 1.00 97.81 197 LEU A N 1
ATOM 1471 C CA . LEU A 1 197 ? -17.625 0.980 0.525 1.00 97.81 197 LEU A CA 1
ATOM 1472 C C . LEU A 1 197 ? -18.143 2.123 1.401 1.00 97.81 197 LEU A C 1
ATOM 1474 O O . LEU A 1 197 ? -17.894 2.157 2.611 1.00 97.81 197 LEU A O 1
ATOM 1478 N N . GLU A 1 198 ? -18.863 3.063 0.789 1.00 95.44 198 GLU A N 1
ATOM 1479 C CA . GLU A 1 198 ? -19.391 4.243 1.478 1.00 95.44 198 GLU A CA 1
ATOM 1480 C C . GLU A 1 198 ? -20.208 3.856 2.723 1.00 95.44 198 GLU A C 1
ATOM 1482 O O . GLU A 1 198 ? -21.035 2.943 2.704 1.00 95.44 198 GLU A O 1
ATOM 1487 N N . GLY A 1 199 ? -19.937 4.533 3.841 1.00 94.06 199 GLY A N 1
ATOM 1488 C CA . GLY A 1 199 ? -20.592 4.279 5.127 1.00 94.06 199 GLY A CA 1
ATOM 1489 C C . GLY A 1 199 ? -20.117 3.025 5.874 1.00 94.06 199 GLY A C 1
ATOM 1490 O O . GLY A 1 199 ? -20.436 2.891 7.052 1.00 94.06 199 GLY A O 1
ATOM 1491 N N . TRP A 1 200 ? -19.338 2.140 5.242 1.00 96.62 200 TRP A N 1
ATOM 1492 C CA . TRP A 1 200 ? -18.762 0.952 5.885 1.00 96.62 200 TRP A CA 1
ATOM 1493 C C . TRP A 1 200 ? -17.269 1.123 6.178 1.00 96.62 200 TRP A C 1
ATOM 1495 O O . TRP A 1 200 ? -16.844 0.960 7.319 1.00 96.62 200 TRP A O 1
ATOM 1505 N N . GLY A 1 201 ? -16.485 1.488 5.164 1.00 97.69 201 GLY A N 1
ATOM 1506 C CA . GLY A 1 201 ? -15.034 1.622 5.257 1.00 97.69 201 GLY A CA 1
ATOM 1507 C C . GLY A 1 201 ? -14.338 1.257 3.949 1.00 97.69 201 GLY A C 1
ATOM 1508 O O . GLY A 1 201 ? -14.982 0.924 2.953 1.00 97.69 201 GLY A O 1
ATOM 1509 N N . GLY A 1 202 ? -13.015 1.330 3.948 1.00 98.25 202 GLY A N 1
ATOM 1510 C CA . GLY A 1 202 ? -12.183 0.993 2.808 1.00 98.25 202 GLY A CA 1
ATOM 1511 C C . GLY A 1 202 ? -10.940 0.232 3.229 1.00 98.25 202 GLY A C 1
ATOM 1512 O O . GLY A 1 202 ? -10.432 0.394 4.336 1.00 98.25 202 GLY A O 1
ATOM 1513 N N . ILE A 1 203 ? -10.487 -0.644 2.344 1.00 98.81 203 ILE A N 1
ATOM 1514 C CA . ILE A 1 203 ? -9.320 -1.496 2.550 1.00 98.81 203 ILE A CA 1
ATOM 1515 C C . ILE A 1 203 ? -8.419 -1.321 1.341 1.00 98.81 203 ILE A C 1
ATOM 1517 O O . ILE A 1 203 ? -8.875 -1.514 0.216 1.00 98.81 203 ILE A O 1
ATOM 1521 N N . ARG A 1 204 ? -7.150 -1.001 1.583 1.00 98.88 204 ARG A N 1
ATOM 1522 C CA . ARG A 1 204 ? -6.090 -0.970 0.572 1.00 98.88 204 ARG A CA 1
ATOM 1523 C C . ARG A 1 204 ? -4.853 -1.684 1.111 1.00 98.88 204 ARG A C 1
ATOM 1525 O O . ARG A 1 204 ? -4.574 -1.646 2.316 1.00 98.88 204 ARG A O 1
ATOM 1532 N N . ILE A 1 205 ? -4.166 -2.390 0.220 1.00 98.94 205 ILE A N 1
ATOM 1533 C CA . ILE A 1 205 ? -2.887 -3.056 0.478 1.00 98.94 205 ILE A CA 1
ATOM 1534 C C . ILE A 1 205 ? -1.967 -2.689 -0.673 1.00 98.94 205 ILE A C 1
ATOM 1536 O O . ILE A 1 205 ? -2.280 -2.989 -1.822 1.00 98.94 205 ILE A O 1
ATOM 1540 N N . GLU A 1 206 ? -0.844 -2.067 -0.345 1.00 98.94 206 GLU A N 1
ATOM 1541 C CA . GLU A 1 206 ? 0.083 -1.516 -1.325 1.00 98.94 206 GLU A CA 1
ATOM 1542 C C . GLU A 1 206 ? 1.503 -1.986 -1.093 1.00 98.94 206 GLU A C 1
ATOM 1544 O O . GLU A 1 206 ? 1.972 -2.049 0.042 1.00 98.94 206 GLU A O 1
ATOM 1549 N N . ASP A 1 207 ? 2.188 -2.306 -2.179 1.00 98.88 207 ASP A N 1
ATOM 1550 C CA . ASP A 1 207 ? 3.592 -2.665 -2.135 1.00 98.88 207 ASP A CA 1
ATOM 1551 C C . ASP A 1 207 ? 4.387 -1.998 -3.240 1.00 98.88 207 ASP A C 1
ATOM 1553 O O . ASP A 1 207 ? 3.946 -1.964 -4.389 1.00 98.88 207 ASP A O 1
ATOM 1557 N N . ASP A 1 208 ? 5.613 -1.631 -2.894 1.00 98.88 208 ASP A N 1
ATOM 1558 C CA . ASP A 1 208 ? 6.651 -1.258 -3.836 1.00 98.88 208 ASP A CA 1
ATOM 1559 C C . ASP A 1 208 ? 7.226 -2.524 -4.467 1.00 98.88 208 ASP A C 1
ATOM 1561 O O . ASP A 1 208 ? 7.670 -3.453 -3.774 1.00 98.88 208 ASP A O 1
ATOM 1565 N N . VAL A 1 209 ? 7.249 -2.571 -5.796 1.00 98.88 209 VAL A N 1
ATOM 1566 C CA . VAL A 1 209 ? 7.790 -3.701 -6.545 1.00 98.88 209 VAL A CA 1
ATOM 1567 C C . VAL A 1 209 ? 8.845 -3.272 -7.554 1.00 98.88 209 VAL A C 1
ATOM 1569 O O . VAL A 1 209 ? 8.763 -2.199 -8.142 1.00 98.88 209 VAL A O 1
ATOM 1572 N N . LEU A 1 210 ? 9.837 -4.134 -7.767 1.00 98.81 210 LEU A N 1
ATOM 1573 C CA . LEU A 1 210 ? 10.933 -3.973 -8.716 1.00 98.81 210 LEU A CA 1
ATOM 1574 C C . LEU A 1 210 ? 10.834 -5.058 -9.787 1.00 98.81 210 LEU A C 1
ATOM 1576 O O . LEU A 1 210 ? 10.829 -6.247 -9.476 1.00 98.81 210 LEU A O 1
ATOM 1580 N N . VAL A 1 211 ? 10.808 -4.675 -11.058 1.00 98.81 211 VAL A N 1
ATOM 1581 C CA . VAL A 1 211 ? 10.918 -5.631 -12.167 1.00 98.81 211 VAL A CA 1
ATOM 1582 C C . VAL A 1 211 ? 12.371 -6.093 -12.279 1.00 98.81 211 VAL A C 1
ATOM 1584 O O . VAL A 1 211 ? 13.272 -5.278 -12.488 1.00 98.81 211 VAL A O 1
ATOM 1587 N N . THR A 1 212 ? 12.603 -7.398 -12.148 1.00 98.19 212 THR A N 1
ATOM 1588 C CA . THR A 1 212 ? 13.921 -8.044 -12.288 1.00 98.19 212 THR A CA 1
ATOM 1589 C C . THR A 1 212 ? 14.061 -8.656 -13.679 1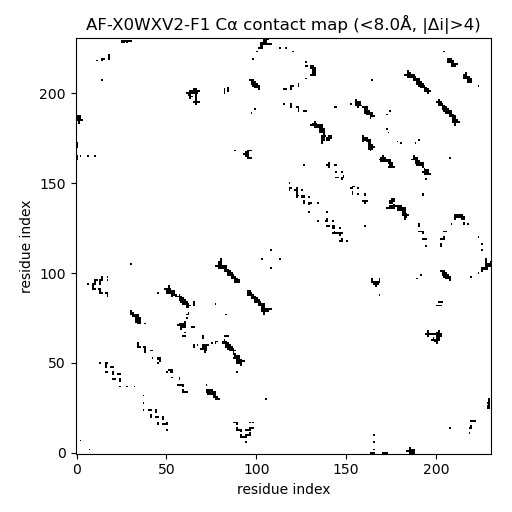.00 98.19 212 THR A C 1
ATOM 1591 O O . THR A 1 212 ? 13.081 -8.740 -14.411 1.00 98.19 212 THR A O 1
ATOM 1594 N N . GLY A 1 213 ? 15.251 -9.125 -14.067 1.00 96.00 213 GLY A N 1
ATOM 1595 C CA . GLY A 1 213 ? 15.463 -9.750 -15.381 1.00 96.00 213 GLY A CA 1
ATOM 1596 C C . GLY A 1 213 ? 14.603 -10.994 -15.675 1.00 96.00 213 GLY A C 1
ATOM 1597 O O . GLY A 1 213 ? 14.427 -11.354 -16.838 1.00 96.00 213 GLY A O 1
ATOM 1598 N N . ASP A 1 214 ? 14.041 -11.645 -14.654 1.00 94.00 214 ASP A N 1
ATOM 1599 C CA . ASP A 1 214 ? 13.259 -12.883 -14.764 1.00 94.00 214 ASP A CA 1
ATOM 1600 C C . ASP A 1 214 ? 11.873 -12.832 -14.095 1.00 94.00 214 ASP A C 1
ATOM 1602 O O . ASP A 1 214 ? 11.118 -13.805 -14.173 1.00 94.00 214 ASP A O 1
ATOM 1606 N N . GLY A 1 215 ? 11.493 -11.705 -13.490 1.00 96.88 215 GLY A N 1
ATOM 1607 C CA . GLY A 1 215 ? 10.235 -11.596 -12.765 1.00 96.88 215 GLY A CA 1
ATOM 1608 C C . GLY A 1 215 ? 10.039 -10.247 -12.090 1.00 96.88 215 GLY A C 1
ATOM 1609 O O . GLY A 1 215 ? 10.328 -9.191 -12.655 1.00 96.88 215 GLY A O 1
ATOM 1610 N N . CYS A 1 216 ? 9.496 -10.286 -10.881 1.00 97.94 216 CYS A N 1
ATOM 1611 C CA . CYS A 1 216 ? 9.267 -9.104 -10.078 1.00 97.94 216 CYS A CA 1
ATOM 1612 C C . CYS A 1 216 ? 9.520 -9.418 -8.608 1.00 97.94 216 CYS A C 1
ATOM 1614 O O . CYS A 1 216 ? 9.042 -10.415 -8.065 1.00 97.94 216 CYS A O 1
ATOM 1616 N N . GLU A 1 217 ? 10.309 -8.566 -7.975 1.00 98.62 217 GLU A N 1
ATOM 1617 C CA . GLU A 1 217 ? 10.601 -8.618 -6.558 1.00 98.62 217 GLU A CA 1
ATOM 1618 C C . GLU A 1 217 ? 9.704 -7.626 -5.824 1.00 98.62 217 GLU A C 1
ATOM 1620 O O . GLU A 1 217 ? 9.608 -6.463 -6.208 1.00 98.62 217 GLU A O 1
ATOM 1625 N N . THR A 1 218 ? 9.073 -8.059 -4.735 1.00 98.75 218 THR A N 1
ATOM 1626 C CA . THR A 1 218 ? 8.403 -7.124 -3.830 1.00 98.75 218 THR A CA 1
ATOM 1627 C C . THR A 1 218 ? 9.406 -6.574 -2.827 1.00 98.75 218 THR A C 1
ATOM 1629 O O . THR A 1 218 ? 9.964 -7.342 -2.046 1.00 98.75 218 THR A O 1
ATOM 1632 N N . LEU A 1 219 ? 9.628 -5.260 -2.850 1.00 98.81 219 LEU A N 1
ATOM 1633 C CA . LEU A 1 219 ? 10.538 -4.584 -1.927 1.00 98.81 219 LEU A CA 1
ATOM 1634 C C . LEU A 1 219 ? 9.915 -4.488 -0.532 1.00 98.81 219 LEU A C 1
ATOM 1636 O O . LEU A 1 219 ? 10.604 -4.721 0.456 1.00 98.81 219 LEU A O 1
ATOM 1640 N N . THR A 1 220 ? 8.611 -4.207 -0.460 1.00 98.75 220 THR A N 1
ATOM 1641 C CA . THR A 1 220 ? 7.834 -4.178 0.785 1.00 98.75 220 THR A CA 1
ATOM 1642 C C . THR A 1 220 ? 7.696 -5.586 1.381 1.00 98.75 220 THR A C 1
ATOM 1644 O O . THR A 1 220 ? 7.101 -6.495 0.792 1.00 98.75 220 THR A O 1
ATOM 1647 N N . THR A 1 221 ? 8.214 -5.791 2.586 1.00 98.44 221 THR A N 1
ATOM 1648 C CA . THR A 1 221 ? 8.189 -7.053 3.333 1.00 98.44 221 THR A CA 1
ATOM 1649 C C . THR A 1 221 ? 7.151 -7.094 4.457 1.00 98.44 221 THR A C 1
ATOM 1651 O O . THR A 1 221 ? 6.816 -8.185 4.929 1.00 98.44 221 THR A O 1
ATOM 1654 N N . PHE A 1 222 ? 6.575 -5.951 4.844 1.00 98.62 222 PHE A N 1
ATOM 1655 C CA . PHE A 1 222 ? 5.582 -5.848 5.908 1.00 98.62 222 PHE A CA 1
ATOM 1656 C C . PHE A 1 222 ? 4.397 -6.767 5.619 1.00 98.62 222 PHE A C 1
ATOM 1658 O O . PHE A 1 222 ? 3.887 -6.827 4.490 1.00 98.62 222 PHE A O 1
ATOM 1665 N N . SER A 1 223 ? 3.952 -7.486 6.652 1.00 98.31 223 SER A N 1
ATOM 1666 C CA . SER A 1 223 ? 2.914 -8.506 6.519 1.00 98.31 223 SER A CA 1
ATOM 1667 C C . SER A 1 223 ? 1.656 -7.953 5.847 1.00 98.31 223 SER A C 1
ATOM 1669 O O . SER A 1 223 ? 1.229 -6.826 6.096 1.00 98.31 223 SER A O 1
ATOM 1671 N N . ARG A 1 224 ? 1.058 -8.779 4.989 1.00 98.44 224 ARG A N 1
ATOM 1672 C CA . ARG A 1 224 ? -0.241 -8.526 4.342 1.00 98.44 224 ARG A CA 1
ATOM 1673 C C . ARG A 1 224 ? -1.352 -9.335 5.005 1.00 98.44 224 ARG A C 1
ATOM 1675 O O . ARG A 1 224 ? -2.448 -9.439 4.466 1.00 98.44 224 ARG A O 1
ATOM 1682 N N . GLU A 1 225 ? -1.051 -9.989 6.125 1.00 98.12 225 GLU A N 1
ATOM 1683 C CA . GLU A 1 225 ? -2.059 -10.656 6.936 1.00 98.12 225 GLU A CA 1
ATOM 1684 C C . GLU A 1 225 ? -2.857 -9.621 7.720 1.00 98.12 225 GLU A C 1
ATOM 1686 O O . GLU A 1 225 ? -2.307 -8.651 8.246 1.00 98.12 225 GLU A O 1
ATOM 1691 N N . LEU A 1 226 ? -4.160 -9.867 7.837 1.00 97.62 226 LEU A N 1
ATOM 1692 C CA . LEU A 1 226 ? -5.033 -9.029 8.639 1.00 97.62 226 LEU A CA 1
ATOM 1693 C C . LEU A 1 226 ? -4.592 -9.091 10.105 1.00 97.62 226 LEU A C 1
ATOM 1695 O O . LEU A 1 226 ? -4.700 -10.138 10.747 1.00 97.62 226 LEU A O 1
ATOM 1699 N N . ARG A 1 227 ? -4.117 -7.961 10.631 1.00 97.00 227 ARG A N 1
ATOM 1700 C CA . ARG A 1 227 ? -3.645 -7.824 12.012 1.00 97.00 227 ARG A CA 1
ATOM 1701 C C . ARG A 1 227 ? -4.637 -7.013 12.839 1.00 97.00 227 ARG A C 1
ATOM 1703 O O . ARG A 1 227 ? -5.067 -5.935 12.425 1.00 97.00 227 ARG A O 1
ATOM 1710 N N . VAL A 1 228 ? -4.948 -7.531 14.026 1.00 96.88 228 VAL A N 1
ATOM 1711 C CA . VAL A 1 228 ? -5.619 -6.769 15.084 1.00 96.88 228 VAL A CA 1
ATOM 1712 C C . VAL A 1 228 ? -4.554 -6.020 15.888 1.00 96.88 228 VAL A C 1
ATOM 1714 O O . VAL A 1 228 ? -3.523 -6.598 16.235 1.00 96.88 228 VAL A O 1
ATOM 1717 N N . VAL A 1 229 ? -4.778 -4.735 16.143 1.00 95.56 229 VAL A N 1
ATOM 1718 C CA . VAL A 1 229 ? -3.865 -3.823 16.855 1.00 95.56 229 VAL A CA 1
ATOM 1719 C C . VAL A 1 229 ? -4.582 -3.182 18.043 1.00 95.56 229 VAL A C 1
ATOM 1721 O O . VAL A 1 229 ? -5.810 -3.179 18.073 1.00 95.56 229 VAL A O 1
ATOM 1724 N N . ALA A 1 230 ? -3.840 -2.631 19.009 1.00 89.00 230 ALA A N 1
ATOM 1725 C CA . ALA A 1 230 ? -4.398 -2.059 20.247 1.00 89.00 230 ALA A CA 1
ATOM 1726 C C . ALA A 1 230 ? -5.327 -3.024 21.021 1.00 89.00 230 ALA A C 1
ATOM 1728 O O . ALA A 1 230 ? -6.382 -2.615 21.507 1.00 89.00 230 ALA A O 1
ATOM 1729 N N . THR A 1 231 ? -4.949 -4.307 21.078 1.00 74.19 231 THR A N 1
ATOM 1730 C CA . THR A 1 231 ? -5.605 -5.349 21.892 1.00 74.19 231 THR A CA 1
ATOM 1731 C C . THR A 1 231 ? -5.321 -5.189 23.376 1.00 74.19 231 THR A C 1
ATOM 1733 O O . THR A 1 231 ? -4.156 -4.852 23.692 1.00 74.19 231 THR A O 1
#

Mean predicted aligned error: 2.5 Å

Secondary structure (DSSP, 8-state):
-B--HHHHHHHHHHHHHHHHHHHHHHHS--TT-BHHHHHHHHHHHHHHTT--B-SS--EEEEGGGGG-TT----SPBPPTT-EEEEEEEEEETTEEEEEEEEEEESSPPPHHHHHHHHHHHHHHHHHHHH-STT-BHHHHHHHHHHHHHHTT-GGG--S-SEEE-SSSSSEEEEESTT--PBP-TTBEEEE--EEEETTTEEEE--EEEEEETTEEEE---S--S--EE--

Sequence (231 aa):
MRKDASEIASLRRAVEVAEAALEEVVSGLTPGVTERDICSQLTSALLLGGGQSVPIEPIVLSGPRSALPHGRAGERRIEEGEILLIDFVTTVNGYHSDITRTFVVGQDPSGRLREVYAAVRAANEAGRAAARPGAICQDVDRVTRQVLVDAGLGEYFIHRTGHGLGLDVHEEPGIVEGNDMPLEEGMVFTIEPGVYLEGWGGIRIEDDVLVTGDGCETLTTFSRELRVVAT

Solvent-accessible surface area (backbone atoms only — not comparable to full-atom values): 11177 Å² total; per-residue (Å²): 94,69,49,52,75,69,54,48,52,27,29,50,52,11,34,55,24,46,48,53,19,48,53,53,46,51,71,64,43,57,85,64,47,27,26,39,55,51,36,51,48,37,56,48,34,26,49,74,58,64,24,77,45,61,91,49,85,43,27,22,26,44,31,40,50,22,30,40,95,83,49,70,42,40,85,52,58,48,55,72,58,22,45,37,28,40,34,44,39,27,21,20,96,63,17,36,25,57,44,31,46,49,36,27,27,50,35,83,72,51,71,69,55,53,51,53,50,50,39,36,46,51,13,27,52,42,23,54,69,49,41,25,55,66,33,36,26,19,58,28,20,46,53,18,47,45,46,27,40,77,71,74,42,37,89,34,42,85,70,60,31,27,29,2,44,34,78,41,76,78,40,56,58,56,23,22,76,89,34,80,54,58,38,48,53,33,27,30,27,41,35,39,33,40,40,40,40,83,84,62,22,28,44,41,38,32,32,33,31,35,24,34,94,89,26,50,46,68,66,54,76,71,79,83,65,88,42,72,32,41,110

Radius of gyration: 16.69 Å; Cα contacts (8 Å, |Δi|>4): 593; chains: 1; bounding box: 43×28×46 Å

pLDDT: mean 97.37, std 2.81, range [74.19, 98.94]

Foldseek 3Di:
DFDDPVQVVQQLLQLVQLQQLVVVLLQPDAAFDFLVNSQVSSQVSSVVSQFPHWPDRKAWAKWLRQLPVPDHTDRDTHDAQMKIKIWTWTGGPLWIFTWIAIEGEDDDHDPVVVLQLVLQLVLLVQLQQQFAFFRFLQVSQVRSLVSCVVSVQNVQFDDAQKAWTGSDNHDDDGSHHPGRDGDHARTKMKGWTKGRDRNGHMGIGMFIWGHHNGGIDTSNPRDSDHYYGND

Nearest PDB structures (foldseek):
  4ege-assembly1_A-2  TM=9.794E-01  e=4.541E-31  Mycobacterium ulcerans Agy99
  5cnx-assembly1_C  TM=9.696E-01  e=4.830E-31  Escherichia coli K-12
  6xmr-assembly1_B  TM=9.593E-01  e=2.764E-28  Lactococcus lactis
  7k3u-assembly2_B  TM=9.501E-01  e=2.940E-28  Lactococcus lactis
  5x49-assembly1_B  TM=9.049E-01  e=2.688E-21  Homo sapiens